Protein AF-A0A956AZB8-F1 (afdb_monomer_lite)

Radius of gyration: 18.65 Å; chains: 1; bounding box: 43×56×62 Å

Foldseek 3Di:
DDDDDDDPDDPPPPDPDPPPDDDPPDDDDDDDDDDQWAQEPPPGIDGLLPAQLLQQLCVAPVPDDLVVLLVSSQLLSLLRVVCCVPPVHAYADPVGTHNDDPGDGDPSNSVSSVVQPPHYDAFPNHRANAAADAAFCAVVRDPQHDPPGHDPPPCNQQAFDQVPHDDQRGQERPVADNPDRHGRGYHHD

Sequence (189 aa):
MRRLTLMFALAALAGCADENWDPPVYRHTQGLAARCTATVRDVGEVDVEGRYLPSVIACENGAAADEALKAQAVAARTYLYFKLETSGSIADGTSDQVYTCNRPPQARHFAAVQATEGEVLMHDNVVLAAFYVAGAVPNPPECVAQAGDRDPTSTERWVTYNEGRRGGDVQPSPLGHPANPRNRGCKSQ

Secondary structure (DSSP, 8-state):
------------------TT----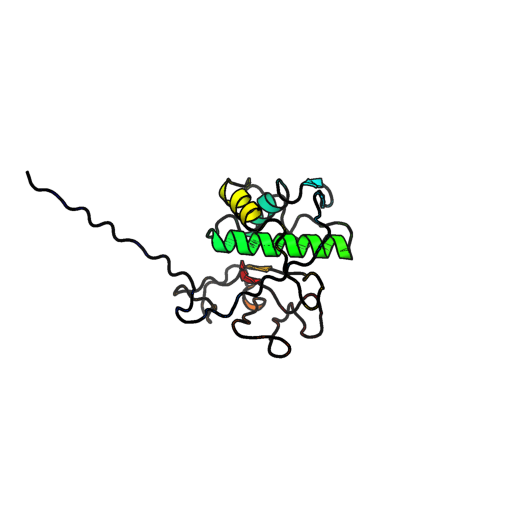-----------SEEEETTTEEEEIIIIIHHHHHHHHHTTS-HHHHHHHHHHHHHHHHHHHHHHSSB-BSTTSB----SS---HHHHHHHHHTTT---EETTEE----EEPPPB-SS--SS--TT-B-SSS-GGG----TT--GGGPPPPTT--TT-SS-S--EE-

Structure (mmCIF, N/CA/C/O backbone):
data_AF-A0A956AZB8-F1
#
_entry.id   AF-A0A956AZB8-F1
#
loop_
_atom_site.group_PDB
_atom_site.id
_atom_site.type_symbol
_atom_site.label_atom_id
_atom_site.label_alt_id
_atom_site.label_comp_id
_atom_site.label_asym_id
_atom_site.label_entity_id
_atom_site.label_seq_id
_atom_site.pdbx_PDB_ins_code
_atom_site.Cartn_x
_atom_site.Cartn_y
_atom_site.Cartn_z
_atom_site.occupancy
_atom_site.B_iso_or_equiv
_atom_site.auth_seq_id
_atom_site.auth_comp_id
_atom_site.auth_asym_id
_atom_site.auth_atom_id
_atom_site.pdbx_PDB_model_num
ATOM 1 N N . MET A 1 1 ? 13.594 33.130 -44.379 1.00 41.47 1 MET A N 1
ATOM 2 C CA . MET A 1 1 ? 12.849 32.592 -43.218 1.00 41.47 1 MET A CA 1
ATOM 3 C C . MET A 1 1 ? 12.876 31.067 -43.292 1.00 41.47 1 MET A C 1
ATOM 5 O O . MET A 1 1 ? 12.164 30.501 -44.108 1.00 41.47 1 MET A O 1
ATOM 9 N N . ARG A 1 2 ? 13.765 30.398 -42.541 1.00 37.72 2 ARG A N 1
ATOM 10 C CA . ARG A 1 2 ? 13.831 28.925 -42.468 1.00 37.72 2 ARG A CA 1
ATOM 11 C C . ARG A 1 2 ? 12.940 28.466 -41.314 1.00 37.72 2 ARG A C 1
ATOM 13 O O . ARG A 1 2 ? 13.189 28.850 -40.177 1.00 37.72 2 ARG A O 1
ATOM 20 N N . ARG A 1 3 ? 11.890 27.698 -41.614 1.00 41.47 3 ARG A N 1
ATOM 21 C CA . ARG A 1 3 ? 11.045 27.050 -40.603 1.00 41.47 3 ARG A CA 1
ATOM 22 C C . ARG A 1 3 ? 11.812 25.854 -40.041 1.00 41.47 3 ARG A C 1
ATOM 24 O O . ARG A 1 3 ? 12.126 24.929 -40.783 1.00 41.47 3 ARG A O 1
ATOM 31 N N . LEU A 1 4 ? 12.157 25.927 -38.760 1.00 35.75 4 LEU A N 1
ATOM 32 C CA . LEU A 1 4 ? 12.755 24.837 -38.002 1.00 35.75 4 LEU A CA 1
ATOM 33 C C . LEU A 1 4 ? 11.606 23.972 -37.469 1.00 35.75 4 LEU A C 1
ATOM 35 O O . LEU A 1 4 ? 10.873 24.398 -36.579 1.00 35.75 4 LEU A O 1
ATOM 39 N N . THR A 1 5 ? 11.402 22.798 -38.060 1.00 45.09 5 THR A N 1
ATOM 40 C CA . THR A 1 5 ? 10.433 21.817 -37.562 1.00 45.09 5 THR A CA 1
ATOM 41 C C . THR A 1 5 ? 11.051 21.126 -36.352 1.00 45.09 5 THR A C 1
ATOM 43 O O . THR A 1 5 ? 11.982 20.336 -36.495 1.00 45.09 5 THR A O 1
ATOM 46 N N . LEU A 1 6 ? 10.573 21.470 -35.156 1.00 37.94 6 LEU A N 1
ATOM 47 C CA . LEU A 1 6 ? 10.960 20.811 -33.913 1.00 37.94 6 LEU A CA 1
ATOM 48 C C . LEU A 1 6 ? 10.240 19.456 -33.855 1.00 37.94 6 LEU A C 1
ATOM 50 O O . LEU A 1 6 ? 9.022 19.396 -33.700 1.00 37.94 6 LEU A O 1
ATOM 54 N N . MET A 1 7 ? 10.989 18.375 -34.042 1.00 38.06 7 MET A N 1
ATOM 55 C CA . MET A 1 7 ? 10.485 17.013 -33.902 1.00 38.06 7 MET A CA 1
ATOM 56 C C . MET A 1 7 ? 10.497 16.680 -32.405 1.00 38.06 7 MET A C 1
ATOM 58 O O . MET A 1 7 ? 11.559 16.482 -31.819 1.00 38.06 7 MET A O 1
ATOM 62 N N . PHE A 1 8 ? 9.328 16.698 -31.764 1.00 40.88 8 PHE A N 1
ATOM 63 C CA . PHE A 1 8 ? 9.178 16.189 -30.402 1.00 40.88 8 PHE A CA 1
ATOM 64 C C . PHE A 1 8 ? 9.324 14.666 -30.454 1.00 40.88 8 PHE A C 1
ATOM 66 O O . PHE A 1 8 ? 8.439 13.967 -30.944 1.00 40.88 8 PHE A O 1
ATOM 73 N N . ALA A 1 9 ? 10.462 14.160 -29.984 1.00 38.25 9 ALA A N 1
ATOM 74 C CA . ALA A 1 9 ? 10.619 12.746 -29.694 1.00 38.25 9 ALA A CA 1
ATOM 75 C C . ALA A 1 9 ? 9.735 12.419 -28.484 1.00 38.25 9 ALA A C 1
ATOM 77 O O . ALA A 1 9 ? 10.006 12.854 -27.364 1.00 38.25 9 ALA A O 1
ATOM 78 N N . LEU A 1 10 ? 8.642 11.700 -28.732 1.00 41.81 10 LEU A N 1
ATOM 79 C CA . LEU A 1 10 ? 7.805 11.123 -27.692 1.00 41.81 10 LEU A CA 1
ATOM 80 C C . LEU A 1 10 ? 8.633 10.015 -27.024 1.00 41.81 10 LEU A C 1
ATOM 82 O O . LEU A 1 10 ? 8.852 8.960 -27.615 1.00 41.81 10 LEU A O 1
ATOM 86 N N . ALA A 1 11 ? 9.159 10.275 -25.829 1.00 41.25 11 ALA A N 1
ATOM 87 C CA . ALA A 1 11 ? 9.754 9.229 -25.011 1.00 41.25 11 ALA A CA 1
ATOM 88 C C . ALA A 1 11 ? 8.611 8.335 -24.511 1.00 41.25 11 ALA A C 1
ATOM 90 O O . ALA A 1 11 ? 7.873 8.715 -23.603 1.00 41.25 11 ALA A O 1
ATOM 91 N N . ALA A 1 12 ? 8.426 7.180 -25.150 1.00 42.38 12 ALA A N 1
ATOM 92 C CA . ALA A 1 12 ? 7.562 6.136 -24.628 1.00 42.38 12 ALA A CA 1
ATOM 93 C C . ALA A 1 12 ? 8.167 5.656 -23.303 1.00 42.38 12 ALA A C 1
ATOM 95 O O . ALA A 1 12 ? 9.253 5.078 -23.275 1.00 42.38 12 ALA A O 1
ATOM 96 N N . LEU A 1 13 ? 7.487 5.949 -22.196 1.00 44.41 13 LEU A N 1
ATOM 97 C CA . LEU A 1 13 ? 7.720 5.239 -20.948 1.00 44.41 13 LEU A CA 1
ATOM 98 C C . LEU A 1 13 ? 7.324 3.788 -21.221 1.00 44.41 13 LEU A C 1
ATOM 100 O O . LEU A 1 13 ? 6.160 3.523 -21.517 1.00 44.41 13 LEU A O 1
ATOM 104 N N . ALA A 1 14 ? 8.298 2.880 -21.193 1.00 48.53 14 ALA A N 1
ATOM 105 C CA . ALA A 1 14 ? 8.051 1.448 -21.256 1.00 48.53 14 ALA A CA 1
ATOM 106 C C . ALA A 1 14 ? 7.245 1.057 -20.010 1.00 48.53 14 ALA A C 1
ATOM 108 O O . ALA A 1 14 ? 7.792 0.850 -18.929 1.00 48.53 14 ALA A O 1
ATOM 109 N N . GLY A 1 15 ? 5.921 1.063 -20.141 1.00 49.69 15 GLY A N 1
ATOM 110 C CA . GLY A 1 15 ? 5.056 0.346 -19.226 1.00 49.69 15 GLY A CA 1
ATOM 111 C C . GLY A 1 15 ? 5.260 -1.141 -19.471 1.00 49.69 15 GLY A C 1
ATOM 112 O O . GLY A 1 15 ? 5.264 -1.578 -20.619 1.00 49.69 15 GLY A O 1
ATOM 113 N N . CYS A 1 16 ? 5.434 -1.898 -18.394 1.00 61.34 16 CYS A N 1
ATOM 114 C CA . CYS A 1 16 ? 5.309 -3.350 -18.372 1.00 61.34 16 CYS A CA 1
ATOM 115 C C . CYS A 1 16 ? 3.868 -3.747 -18.726 1.00 61.34 16 CYS A C 1
ATOM 117 O O . CYS A 1 16 ? 3.067 -4.066 -17.853 1.00 61.34 16 CYS A O 1
ATOM 119 N N . ALA A 1 17 ? 3.503 -3.632 -19.995 1.00 51.06 17 ALA A N 1
ATOM 120 C CA . ALA A 1 17 ? 2.297 -4.220 -20.540 1.00 51.06 17 ALA A CA 1
ATOM 121 C C . ALA A 1 17 ? 2.764 -5.195 -21.614 1.00 51.06 17 ALA A C 1
ATOM 123 O O . ALA A 1 17 ? 3.288 -4.784 -22.647 1.00 51.06 17 ALA A O 1
ATOM 124 N N . ASP A 1 18 ? 2.628 -6.486 -21.333 1.00 50.75 18 ASP A N 1
ATOM 125 C CA . ASP A 1 18 ? 2.819 -7.517 -22.340 1.00 50.75 18 ASP A CA 1
ATOM 126 C C . ASP A 1 18 ? 1.730 -7.301 -23.406 1.00 50.75 18 ASP A C 1
ATOM 128 O O . ASP A 1 18 ? 0.538 -7.383 -23.098 1.00 50.75 18 ASP A O 1
ATOM 132 N N . GLU A 1 19 ? 2.104 -6.968 -24.648 1.00 51.56 19 GLU A N 1
ATOM 133 C CA . GLU A 1 19 ? 1.167 -6.559 -25.718 1.00 51.56 19 GLU A CA 1
ATOM 134 C C . GLU A 1 19 ? 0.151 -7.659 -26.111 1.00 51.56 19 GLU A C 1
ATOM 136 O O . GLU A 1 19 ? -0.704 -7.442 -26.966 1.00 51.56 19 GLU A O 1
ATOM 141 N N . ASN A 1 20 ? 0.212 -8.837 -25.477 1.00 50.22 20 ASN A N 1
ATOM 142 C CA . ASN A 1 20 ? -0.645 -9.993 -25.737 1.00 50.22 20 ASN A CA 1
ATOM 143 C C . ASN A 1 20 ? -1.372 -10.556 -24.498 1.00 50.22 20 ASN A C 1
ATOM 145 O O . ASN A 1 20 ? -1.999 -11.614 -24.600 1.00 50.22 20 ASN A O 1
ATOM 149 N N . TRP A 1 21 ? -1.320 -9.891 -23.337 1.00 49.50 21 TRP A N 1
ATOM 150 C CA . TRP A 1 21 ? -2.007 -10.346 -22.121 1.00 49.50 21 TRP A CA 1
ATOM 151 C C . TRP A 1 21 ? -3.211 -9.455 -21.792 1.00 49.50 21 TRP A C 1
ATOM 153 O O . TRP A 1 21 ? -3.116 -8.519 -21.005 1.00 49.50 21 TRP A O 1
ATOM 163 N N . ASP A 1 22 ? -4.367 -9.776 -22.375 1.00 47.94 22 ASP A N 1
ATOM 164 C CA . ASP A 1 22 ? -5.659 -9.195 -21.983 1.00 47.94 22 ASP A CA 1
ATOM 165 C C . ASP A 1 22 ? -6.580 -10.308 -21.448 1.00 47.94 22 ASP A C 1
ATOM 167 O O . ASP A 1 22 ? -7.541 -10.716 -22.113 1.00 47.94 22 ASP A O 1
ATOM 171 N N . PRO A 1 23 ? -6.272 -10.928 -20.285 1.00 52.34 23 PRO A N 1
ATOM 172 C CA . PRO A 1 23 ? -7.262 -11.769 -19.645 1.00 52.34 23 PRO A CA 1
ATOM 173 C C . PRO A 1 23 ? -8.433 -10.872 -19.229 1.00 52.34 23 PRO A C 1
ATOM 175 O O . PRO A 1 23 ? -8.220 -9.738 -18.799 1.00 52.34 23 PRO A O 1
ATOM 178 N N . PRO A 1 24 ? -9.677 -11.366 -19.278 1.00 49.22 24 PRO A N 1
ATOM 179 C CA . PRO A 1 24 ? -10.798 -10.618 -18.734 1.00 49.22 24 PRO A CA 1
ATOM 180 C C . PRO A 1 24 ? -10.509 -10.245 -17.273 1.00 49.22 24 PRO A C 1
ATOM 182 O O . PRO A 1 24 ? -10.404 -11.113 -16.403 1.00 49.22 24 PRO A O 1
ATOM 185 N N . VAL A 1 25 ? -10.367 -8.945 -17.001 1.00 55.25 25 VAL A N 1
ATOM 186 C CA . VAL A 1 25 ? -10.308 -8.417 -15.638 1.00 55.25 25 VAL A CA 1
ATOM 187 C C . VAL A 1 25 ? -11.701 -8.576 -15.044 1.00 55.25 25 VAL A C 1
ATOM 189 O O . VAL A 1 25 ? -12.620 -7.803 -15.321 1.00 55.25 25 VAL A O 1
ATOM 192 N N . TYR A 1 26 ? -11.885 -9.618 -14.240 1.00 50.03 26 TYR A N 1
ATOM 193 C CA . TYR A 1 26 ? -13.138 -9.832 -13.530 1.00 50.03 26 TYR A CA 1
ATOM 194 C C . TYR A 1 26 ? -13.215 -8.874 -12.342 1.00 50.03 26 TYR A C 1
ATOM 196 O O . TYR A 1 26 ? -12.639 -9.116 -11.282 1.00 50.03 26 TYR A O 1
ATOM 204 N N . ARG A 1 27 ? -13.951 -7.771 -12.507 1.00 58.06 27 ARG A N 1
ATOM 205 C CA . ARG A 1 27 ? -14.347 -6.920 -11.382 1.00 58.06 27 ARG A CA 1
ATOM 206 C C . ARG A 1 27 ? -15.520 -7.583 -10.665 1.00 58.06 27 ARG A C 1
ATOM 208 O O . ARG A 1 27 ? -16.659 -7.518 -11.121 1.00 58.06 27 ARG A O 1
ATOM 215 N N . HIS A 1 28 ? -15.238 -8.208 -9.530 1.00 54.88 28 HIS A N 1
ATOM 216 C CA . HIS A 1 28 ? -16.270 -8.630 -8.593 1.00 54.88 28 HIS A CA 1
ATOM 217 C C . HIS A 1 28 ? -16.578 -7.474 -7.641 1.00 54.88 28 HIS A C 1
ATOM 219 O O . HIS A 1 28 ? -15.722 -7.052 -6.870 1.00 54.88 28 HIS A O 1
ATOM 225 N N . THR A 1 29 ? -17.799 -6.948 -7.696 1.00 57.75 29 THR A N 1
ATOM 226 C CA . THR A 1 29 ? -18.291 -5.994 -6.700 1.00 57.75 29 THR A CA 1
ATOM 227 C C . THR A 1 29 ? -18.936 -6.771 -5.560 1.00 57.75 29 THR A C 1
ATOM 229 O O . THR A 1 29 ? -20.050 -7.278 -5.673 1.00 57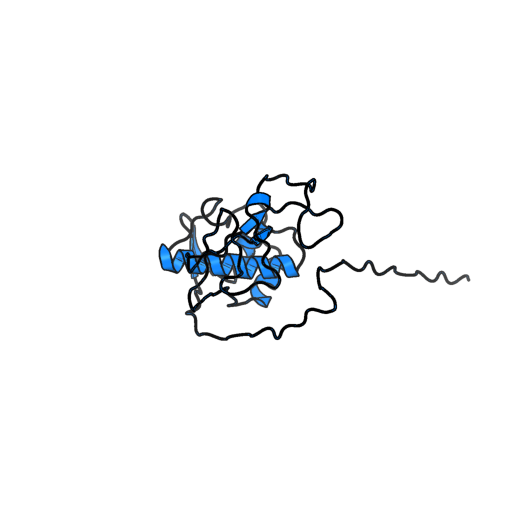.75 29 THR A O 1
ATOM 232 N N . GLN A 1 30 ? -18.219 -6.895 -4.446 1.00 58.41 30 GLN A N 1
ATOM 233 C CA . GLN A 1 30 ? -18.768 -7.424 -3.203 1.00 58.41 30 GLN A CA 1
ATOM 234 C C . GLN A 1 30 ? -18.982 -6.270 -2.223 1.00 58.41 30 GLN A C 1
ATOM 236 O O . GLN A 1 30 ? -18.159 -5.363 -2.130 1.00 58.41 30 GLN A O 1
ATOM 241 N N . GLY A 1 31 ? -20.098 -6.293 -1.491 1.00 56.69 31 GLY A N 1
ATOM 242 C CA . GLY A 1 31 ? -20.346 -5.322 -0.433 1.00 56.69 31 GLY A CA 1
ATOM 243 C C . GLY A 1 31 ? -19.376 -5.539 0.725 1.00 56.69 31 GLY A C 1
ATOM 244 O O . GLY A 1 31 ? -19.572 -6.451 1.525 1.00 56.69 31 GLY A O 1
ATOM 245 N N . LEU A 1 32 ? -18.349 -4.700 0.816 1.00 67.19 32 LEU A N 1
ATOM 246 C CA . LEU A 1 32 ? -17.533 -4.536 2.013 1.00 67.19 32 LEU A CA 1
ATOM 247 C C . LEU A 1 32 ? -18.000 -3.272 2.730 1.00 67.19 32 LEU A C 1
ATOM 249 O O . LEU A 1 32 ? -18.268 -2.255 2.090 1.00 67.19 32 LEU A O 1
ATOM 253 N N . ALA A 1 33 ? -18.121 -3.324 4.056 1.00 74.00 33 ALA A N 1
ATOM 254 C CA . ALA A 1 33 ? -18.433 -2.128 4.824 1.00 74.00 33 ALA A CA 1
ATOM 255 C C . ALA A 1 33 ? -17.277 -1.129 4.676 1.00 74.00 33 ALA A C 1
ATOM 257 O O . ALA A 1 33 ? -16.192 -1.346 5.222 1.00 74.00 33 ALA A O 1
ATOM 258 N N . ALA A 1 34 ? -17.512 -0.056 3.919 1.00 80.94 34 ALA A N 1
ATOM 259 C CA . ALA A 1 34 ? -16.541 1.009 3.742 1.00 80.94 34 ALA A CA 1
ATOM 260 C C . ALA A 1 34 ? -16.179 1.613 5.105 1.00 80.94 34 ALA A C 1
ATOM 262 O O . ALA A 1 34 ? -17.044 1.915 5.932 1.00 80.94 34 ALA A O 1
ATOM 263 N N . ARG A 1 35 ? -14.881 1.777 5.346 1.00 88.25 35 ARG A N 1
ATOM 264 C CA . ARG A 1 35 ? -14.347 2.439 6.534 1.00 88.25 35 ARG A CA 1
ATOM 265 C C . ARG A 1 35 ? -14.123 3.905 6.198 1.00 88.25 35 ARG A C 1
ATOM 267 O O . ARG A 1 35 ? -13.117 4.237 5.587 1.00 88.25 35 ARG A O 1
ATOM 274 N N . CYS A 1 36 ? -15.056 4.770 6.592 1.00 93.00 36 CYS A N 1
ATOM 275 C CA . CYS A 1 36 ? -14.878 6.218 6.439 1.00 93.00 36 CYS A CA 1
ATOM 276 C C . CYS A 1 36 ? -13.738 6.732 7.330 1.00 93.00 36 CYS A C 1
ATOM 278 O O . CYS A 1 36 ? -12.978 7.606 6.929 1.00 93.00 36 CYS A O 1
ATOM 280 N N . THR A 1 37 ? -13.595 6.157 8.529 1.00 96.50 37 THR A N 1
ATOM 281 C CA . THR A 1 37 ? -12.532 6.487 9.482 1.00 96.50 37 THR A CA 1
ATOM 282 C C . THR A 1 37 ? -11.729 5.253 9.884 1.00 96.50 37 THR A C 1
ATOM 284 O O . THR A 1 37 ? -12.194 4.111 9.795 1.00 96.50 37 THR A O 1
ATOM 287 N N . ALA A 1 38 ? -10.503 5.495 10.340 1.00 96.88 38 ALA A N 1
ATOM 288 C CA . ALA A 1 38 ? -9.637 4.498 10.945 1.00 96.88 38 ALA A CA 1
ATOM 289 C C . ALA A 1 38 ? -8.983 5.031 12.219 1.00 96.88 38 ALA A C 1
ATOM 291 O O . ALA A 1 38 ? -8.566 6.187 12.278 1.00 96.88 38 ALA A O 1
ATOM 292 N N . THR A 1 39 ? -8.835 4.164 13.221 1.00 98.19 39 THR A N 1
ATOM 293 C CA . THR A 1 39 ? -8.048 4.462 14.420 1.00 98.19 39 THR A CA 1
ATOM 294 C C . THR A 1 39 ? -6.566 4.222 14.142 1.00 98.19 39 THR A C 1
ATOM 296 O O . THR A 1 39 ? -6.112 3.076 14.070 1.00 98.19 39 THR A O 1
ATOM 299 N N . VAL A 1 40 ? -5.808 5.310 14.021 1.00 98.25 40 VAL A N 1
ATOM 300 C CA . VAL A 1 40 ? -4.345 5.298 13.932 1.00 98.25 40 VAL A CA 1
ATOM 301 C C . VAL A 1 40 ? -3.790 5.491 15.341 1.00 98.25 40 VAL A C 1
ATOM 303 O O . VAL A 1 40 ? -4.124 6.466 16.020 1.00 98.25 40 VAL A O 1
ATOM 306 N N . ARG A 1 41 ? -2.983 4.541 15.818 1.00 97.75 41 ARG A N 1
ATOM 307 C CA . ARG A 1 41 ? -2.423 4.581 17.177 1.00 97.75 41 ARG A CA 1
ATOM 308 C C . ARG A 1 41 ? -1.609 5.855 17.369 1.00 97.75 41 ARG A C 1
ATOM 310 O O . ARG A 1 41 ? -0.944 6.307 16.445 1.00 97.75 41 ARG A O 1
ATOM 317 N N . ASP A 1 42 ? -1.733 6.441 18.555 1.00 96.56 42 ASP A N 1
ATOM 318 C CA . ASP A 1 42 ? -1.066 7.686 18.957 1.00 96.56 42 ASP A CA 1
ATOM 319 C C . ASP A 1 42 ? -1.429 8.937 18.122 1.00 96.56 42 ASP A C 1
ATOM 321 O O . ASP A 1 42 ? -0.926 10.026 18.389 1.00 96.56 42 ASP A O 1
ATOM 325 N N . VAL A 1 43 ? -2.362 8.814 17.168 1.00 96.81 43 VAL A N 1
ATOM 326 C CA . VAL A 1 43 ? -2.889 9.916 16.343 1.00 96.81 43 VAL A CA 1
ATOM 327 C C . VAL A 1 43 ? -4.386 10.136 16.595 1.00 96.81 43 VAL A C 1
ATOM 329 O O . VAL A 1 43 ? -4.822 11.278 16.725 1.00 96.81 43 VAL A O 1
ATOM 332 N N . GLY A 1 44 ? -5.176 9.061 16.680 1.00 97.06 44 GLY A N 1
ATOM 333 C CA . GLY A 1 44 ? -6.633 9.101 16.850 1.00 97.06 44 GLY A CA 1
ATOM 334 C C . GLY A 1 44 ? -7.402 8.635 15.610 1.00 97.06 44 GLY A C 1
ATOM 335 O O . GLY A 1 44 ? -6.872 7.909 14.768 1.00 97.06 44 GLY A O 1
ATOM 336 N N . GLU A 1 45 ? -8.676 9.018 15.510 1.00 98.06 45 GLU A N 1
ATOM 337 C CA . GLU A 1 45 ? -9.488 8.739 14.320 1.00 98.06 45 GLU A CA 1
ATOM 338 C C . GLU A 1 45 ? -9.108 9.655 13.152 1.00 98.06 45 GLU A C 1
ATOM 340 O O . GLU A 1 45 ? -9.008 10.876 13.293 1.00 98.06 45 GLU A O 1
ATOM 345 N N . VAL A 1 46 ? -8.912 9.052 11.982 1.00 98.06 46 VAL A N 1
ATOM 346 C CA . VAL A 1 46 ? -8.488 9.729 10.754 1.00 98.06 46 VAL A CA 1
ATOM 347 C C . VAL A 1 46 ? -9.407 9.320 9.608 1.00 98.06 46 VAL A C 1
ATOM 349 O O . VAL A 1 46 ? -9.745 8.146 9.476 1.00 98.06 46 VAL A O 1
ATOM 352 N N . ASP A 1 47 ? -9.791 10.286 8.776 1.00 97.94 47 ASP A N 1
ATOM 353 C CA . ASP A 1 47 ? -10.509 10.048 7.522 1.00 97.94 47 ASP A CA 1
ATOM 354 C C . ASP A 1 47 ? -9.664 9.200 6.555 1.00 97.94 47 ASP A C 1
ATOM 356 O O . ASP A 1 47 ? -8.503 9.523 6.285 1.00 97.94 47 ASP A O 1
ATOM 360 N N . VAL A 1 48 ? -10.226 8.094 6.064 1.00 98.12 48 VAL A N 1
ATOM 361 C CA . VAL A 1 48 ? -9.457 7.077 5.331 1.00 98.12 48 VAL A CA 1
ATOM 362 C C . VAL A 1 48 ? -9.022 7.578 3.956 1.00 98.12 48 VAL A C 1
ATOM 364 O O . VAL A 1 48 ? -7.830 7.551 3.644 1.00 98.12 48 VAL A O 1
ATOM 367 N N . GLU A 1 49 ? -9.962 8.059 3.145 1.00 97.81 49 GLU A N 1
ATOM 368 C CA . GLU A 1 49 ? -9.720 8.392 1.734 1.00 97.81 49 GLU A CA 1
ATOM 369 C C . GLU A 1 49 ? -9.120 9.797 1.553 1.00 97.81 49 GLU A C 1
ATOM 371 O O . GLU A 1 49 ? -8.226 10.005 0.737 1.00 97.81 49 GLU A O 1
ATOM 376 N N . GLY A 1 50 ? -9.562 10.780 2.335 1.00 97.56 50 GLY A N 1
ATOM 377 C CA . GLY A 1 50 ? -9.145 12.177 2.216 1.00 97.56 50 GLY A CA 1
ATOM 378 C C . GLY A 1 50 ? -7.962 12.571 3.098 1.00 97.56 50 GLY A C 1
ATOM 379 O O . GLY A 1 50 ? -7.441 13.675 2.938 1.00 97.56 50 GLY A O 1
ATOM 380 N N . ARG A 1 51 ? -7.493 11.710 4.013 1.00 97.94 51 ARG A N 1
ATOM 381 C CA . ARG A 1 51 ? -6.326 12.027 4.857 1.00 97.94 51 ARG A CA 1
ATOM 382 C C . ARG A 1 51 ? -5.339 10.883 5.020 1.00 97.94 51 ARG A C 1
ATOM 384 O O . ARG A 1 51 ? -4.146 11.086 4.786 1.00 97.94 51 ARG A O 1
ATOM 391 N N . TYR A 1 52 ? -5.806 9.708 5.426 1.00 98.56 52 TYR A N 1
ATOM 392 C CA . TYR A 1 52 ? -4.931 8.596 5.773 1.00 98.56 52 TYR A CA 1
ATOM 393 C C . TYR A 1 52 ? -4.173 8.053 4.559 1.00 98.56 52 TYR A C 1
ATOM 395 O O . TYR A 1 52 ? -2.945 8.129 4.517 1.00 98.56 52 TYR A O 1
ATOM 403 N N . LEU A 1 53 ? -4.897 7.570 3.546 1.00 98.62 53 LEU A N 1
ATOM 404 C CA . LEU A 1 53 ? -4.297 6.924 2.379 1.00 98.62 53 LEU A CA 1
ATOM 405 C C . LEU A 1 53 ? -3.392 7.861 1.564 1.00 98.62 53 LEU A C 1
ATOM 407 O O . LEU A 1 53 ? -2.278 7.435 1.252 1.00 98.62 53 LEU A O 1
ATOM 411 N N . PRO A 1 54 ? -3.761 9.131 1.274 1.00 98.62 54 PRO A N 1
ATOM 412 C CA . PRO A 1 54 ? -2.864 10.051 0.577 1.00 98.62 54 PRO A CA 1
ATOM 413 C C . PRO A 1 54 ? -1.542 10.264 1.321 1.00 98.62 54 PRO A C 1
ATOM 415 O O . PRO A 1 54 ? -0.494 10.374 0.685 1.00 98.62 54 PRO A O 1
ATOM 418 N N . SER A 1 55 ? -1.579 10.300 2.658 1.00 98.56 55 SER A N 1
ATOM 419 C CA . SER A 1 55 ? -0.378 10.470 3.485 1.00 98.56 55 SER A CA 1
ATOM 420 C C . SER A 1 55 ? 0.485 9.208 3.478 1.00 98.56 55 SER A C 1
ATOM 422 O O . SER A 1 55 ? 1.687 9.307 3.241 1.00 98.56 55 SER A O 1
ATOM 424 N N . VAL A 1 56 ? -0.123 8.022 3.619 1.00 98.44 56 VAL A N 1
ATOM 425 C CA . VAL A 1 56 ? 0.604 6.743 3.553 1.00 98.44 56 VAL A CA 1
ATOM 426 C C . VAL A 1 56 ? 1.336 6.594 2.224 1.00 98.44 56 VAL A C 1
ATOM 428 O O . VAL A 1 56 ? 2.545 6.375 2.205 1.00 98.44 56 VAL A O 1
ATOM 431 N N . ILE A 1 57 ? 0.655 6.787 1.092 1.00 97.56 57 ILE A N 1
ATOM 432 C CA . ILE A 1 57 ? 1.319 6.624 -0.210 1.00 97.56 57 ILE A CA 1
ATOM 433 C C . ILE A 1 57 ? 2.406 7.681 -0.444 1.00 97.56 57 ILE A C 1
ATOM 435 O O . ILE A 1 57 ? 3.413 7.371 -1.075 1.00 97.56 57 ILE A O 1
ATOM 439 N N . ALA A 1 58 ? 2.255 8.897 0.098 1.00 97.94 58 ALA A N 1
ATOM 440 C CA . ALA A 1 58 ? 3.292 9.927 0.045 1.00 97.94 58 ALA A CA 1
ATOM 441 C C . ALA A 1 58 ? 4.550 9.519 0.832 1.00 97.94 58 ALA A C 1
ATOM 443 O O . ALA A 1 58 ? 5.677 9.785 0.397 1.00 97.94 58 ALA A O 1
ATOM 444 N N . CYS A 1 59 ? 4.361 8.872 1.980 1.00 96.94 59 CYS A N 1
ATOM 445 C CA . CYS A 1 59 ? 5.445 8.442 2.850 1.00 96.94 59 CYS A CA 1
ATOM 446 C C . CYS A 1 59 ? 6.140 7.168 2.360 1.00 96.94 59 CYS A C 1
ATOM 448 O O . CYS A 1 59 ? 7.372 7.113 2.384 1.00 96.94 59 CYS A O 1
ATOM 450 N N . GLU A 1 60 ? 5.383 6.196 1.861 1.00 95.31 60 GLU A N 1
ATOM 451 C CA . GLU A 1 60 ? 5.906 4.893 1.441 1.00 95.31 60 GLU A CA 1
ATOM 452 C C . GLU A 1 60 ? 6.517 4.944 0.040 1.00 95.31 60 GLU A C 1
ATOM 454 O O . GLU A 1 60 ? 7.674 4.578 -0.154 1.00 95.31 60 GLU A O 1
ATOM 459 N N . ASN A 1 61 ? 5.766 5.469 -0.935 1.00 93.50 61 ASN A N 1
ATOM 460 C CA . ASN A 1 61 ? 6.148 5.423 -2.346 1.00 93.50 61 ASN A CA 1
ATOM 461 C C . ASN A 1 61 ? 5.871 6.735 -3.096 1.00 93.50 61 ASN A C 1
ATOM 463 O O . ASN A 1 61 ? 5.555 6.759 -4.285 1.00 93.50 61 ASN A O 1
ATOM 467 N N . GLY A 1 62 ? 5.995 7.864 -2.396 1.00 92.06 62 GLY A N 1
ATOM 468 C CA . GLY A 1 62 ? 5.542 9.166 -2.886 1.00 92.06 62 GLY A CA 1
ATOM 469 C C . GLY A 1 62 ? 6.319 9.742 -4.068 1.00 92.06 62 GLY A C 1
ATOM 470 O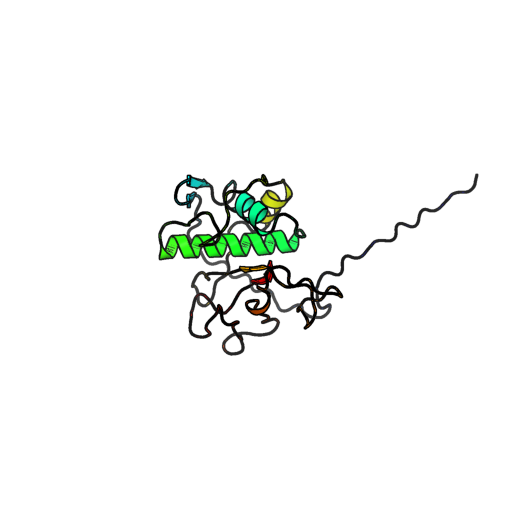 O . GLY A 1 62 ? 6.060 10.884 -4.430 1.00 92.06 62 GLY A O 1
ATOM 471 N N . ALA A 1 63 ? 7.282 9.013 -4.642 1.00 92.31 63 ALA A N 1
ATOM 472 C CA . ALA A 1 63 ? 8.026 9.377 -5.850 1.00 92.31 63 ALA A CA 1
ATOM 473 C C . ALA A 1 63 ? 7.593 8.576 -7.096 1.00 92.31 63 ALA A C 1
ATOM 475 O O . ALA A 1 63 ? 7.975 8.960 -8.198 1.00 92.31 63 ALA A O 1
ATOM 476 N N . ALA A 1 64 ? 6.777 7.529 -6.941 1.00 92.69 64 ALA A N 1
ATOM 477 C CA . ALA A 1 64 ? 6.434 6.601 -8.014 1.00 92.69 64 ALA A CA 1
ATOM 478 C C . ALA A 1 64 ? 5.615 7.217 -9.163 1.00 92.69 64 ALA A C 1
ATOM 480 O O . ALA A 1 64 ? 5.102 8.340 -9.074 1.00 92.69 64 ALA A O 1
ATOM 481 N N . ALA A 1 65 ? 5.514 6.454 -10.254 1.00 93.81 65 ALA A N 1
ATOM 482 C CA . ALA A 1 65 ? 4.633 6.738 -11.382 1.00 93.81 65 ALA A CA 1
ATOM 483 C C . ALA A 1 65 ? 3.153 6.551 -11.002 1.00 93.81 65 ALA A C 1
ATOM 485 O O . ALA A 1 65 ? 2.833 5.841 -10.049 1.00 93.81 65 ALA A O 1
ATOM 486 N N . ASP A 1 66 ? 2.244 7.155 -11.766 1.00 95.62 66 ASP A N 1
ATOM 487 C CA . ASP A 1 66 ? 0.826 7.252 -11.396 1.00 95.62 66 ASP A CA 1
ATOM 488 C C . ASP A 1 66 ? 0.144 5.888 -11.198 1.00 95.62 66 ASP A C 1
ATOM 490 O O . ASP A 1 66 ? -0.563 5.693 -10.209 1.00 95.62 66 ASP A O 1
ATOM 494 N N . GLU A 1 67 ? 0.398 4.908 -12.068 1.00 95.00 67 GLU A N 1
ATOM 495 C CA . GLU A 1 67 ? -0.164 3.556 -11.908 1.00 95.00 67 GLU A CA 1
ATOM 496 C C . GLU A 1 67 ? 0.419 2.820 -10.691 1.00 95.00 67 GLU A C 1
ATOM 498 O O . GLU A 1 67 ? -0.294 2.107 -9.986 1.00 95.00 67 GLU A O 1
ATOM 503 N N . ALA A 1 68 ? 1.692 3.060 -10.366 1.00 94.44 68 ALA A N 1
ATOM 504 C CA . ALA A 1 68 ? 2.305 2.518 -9.156 1.00 94.44 68 ALA A CA 1
ATOM 505 C C . ALA A 1 68 ? 1.732 3.171 -7.885 1.00 94.44 68 ALA A C 1
ATOM 507 O O . ALA A 1 68 ? 1.541 2.483 -6.882 1.00 94.44 68 ALA A O 1
ATOM 508 N N . LEU A 1 69 ? 1.378 4.462 -7.932 1.00 97.94 69 LEU A N 1
ATOM 509 C CA . LEU A 1 69 ? 0.666 5.140 -6.844 1.00 97.94 69 LEU A CA 1
ATOM 510 C C . LEU A 1 69 ? -0.748 4.575 -6.647 1.00 97.94 69 LEU A C 1
ATOM 512 O O . LEU A 1 69 ? -1.152 4.363 -5.505 1.00 97.94 69 LEU A O 1
ATOM 516 N N . LYS A 1 70 ? -1.484 4.278 -7.727 1.00 98.44 70 LYS A N 1
ATOM 517 C CA . LYS A 1 70 ? -2.800 3.615 -7.648 1.00 98.44 70 LYS A CA 1
ATOM 518 C C . LYS A 1 70 ? -2.683 2.213 -7.050 1.00 98.44 70 LYS A C 1
ATOM 520 O O . LYS A 1 70 ? -3.393 1.888 -6.102 1.00 98.44 70 LYS A O 1
ATOM 525 N N . ALA A 1 71 ? -1.730 1.411 -7.530 1.00 96.94 71 ALA A N 1
ATOM 526 C CA . ALA A 1 71 ? -1.461 0.087 -6.971 1.00 96.94 71 ALA A CA 1
ATOM 527 C C . ALA A 1 71 ? -1.067 0.157 -5.483 1.00 96.94 71 ALA A C 1
ATOM 529 O O . ALA A 1 71 ? -1.478 -0.690 -4.689 1.00 96.94 71 ALA A O 1
ATOM 530 N N . GLN A 1 72 ? -0.296 1.176 -5.086 1.00 98.25 72 GLN A N 1
ATOM 531 C CA . GLN A 1 72 ? 0.048 1.416 -3.685 1.00 98.25 72 GLN A CA 1
ATOM 532 C C . GLN A 1 72 ? -1.178 1.816 -2.852 1.00 98.25 72 GLN A C 1
ATOM 534 O O . GLN A 1 72 ? -1.315 1.333 -1.733 1.00 98.25 72 GLN A O 1
ATOM 539 N N . ALA A 1 73 ? -2.082 2.645 -3.382 1.00 98.38 73 ALA A N 1
ATOM 540 C CA . ALA A 1 73 ? -3.310 3.039 -2.690 1.00 98.38 73 ALA A CA 1
ATOM 541 C C . ALA A 1 73 ? -4.210 1.828 -2.393 1.00 98.38 73 ALA A C 1
ATOM 543 O O . ALA A 1 73 ? -4.659 1.664 -1.258 1.00 98.38 73 ALA A O 1
ATOM 544 N N . VAL A 1 74 ? -4.393 0.929 -3.368 1.00 98.06 74 VAL A N 1
ATOM 545 C CA . VAL A 1 74 ? -5.146 -0.325 -3.183 1.00 98.06 74 VAL A CA 1
ATOM 546 C C . VAL A 1 74 ? -4.488 -1.220 -2.129 1.00 98.06 74 VAL A C 1
ATOM 548 O O . VAL A 1 74 ? -5.174 -1.738 -1.245 1.00 98.06 74 VAL A O 1
ATOM 551 N N . ALA A 1 75 ? -3.161 -1.381 -2.175 1.00 97.69 75 ALA A N 1
ATOM 552 C CA . ALA A 1 75 ? -2.431 -2.185 -1.194 1.00 97.69 75 ALA A CA 1
ATOM 553 C C . ALA A 1 75 ? -2.534 -1.598 0.228 1.00 97.69 75 ALA A C 1
ATOM 555 O O . ALA A 1 75 ? -2.895 -2.317 1.157 1.00 97.69 75 ALA A O 1
ATOM 556 N N . ALA A 1 76 ? -2.316 -0.288 0.389 1.00 98.31 76 ALA A N 1
ATOM 557 C CA . ALA A 1 76 ? -2.411 0.409 1.674 1.00 98.31 76 ALA A CA 1
ATOM 558 C C . ALA A 1 76 ? -3.832 0.372 2.265 1.00 98.31 76 ALA A C 1
ATOM 560 O O . ALA A 1 76 ? -4.005 0.171 3.471 1.00 98.31 76 ALA A O 1
ATOM 561 N N . ARG A 1 77 ? -4.868 0.508 1.422 1.00 98.31 77 ARG A N 1
ATOM 562 C CA . ARG A 1 77 ? -6.274 0.363 1.836 1.00 98.31 77 ARG A CA 1
ATOM 563 C C . ARG A 1 77 ? -6.578 -1.056 2.290 1.00 98.31 77 ARG A C 1
ATOM 565 O O . ARG A 1 77 ? -7.191 -1.253 3.337 1.00 98.31 77 ARG A O 1
ATOM 572 N N . THR A 1 78 ? -6.107 -2.040 1.534 1.00 97.44 78 THR A N 1
ATOM 573 C CA . THR A 1 78 ? -6.271 -3.456 1.867 1.00 97.44 78 THR A CA 1
ATOM 574 C C . THR A 1 78 ? -5.606 -3.787 3.206 1.00 97.44 78 THR A C 1
ATOM 576 O O . THR A 1 78 ? -6.257 -4.344 4.091 1.00 97.44 78 THR A O 1
ATOM 579 N N . TYR A 1 79 ? -4.355 -3.353 3.399 1.00 97.81 79 TYR A N 1
ATOM 580 C CA . TYR A 1 79 ? -3.624 -3.541 4.652 1.00 97.81 79 TYR A CA 1
ATOM 581 C C . TYR A 1 79 ? -4.330 -2.861 5.830 1.00 97.81 79 TYR A C 1
ATOM 583 O O . TYR A 1 79 ? -4.521 -3.476 6.882 1.00 97.81 79 TYR A O 1
ATOM 591 N N . LEU A 1 80 ? -4.807 -1.624 5.645 1.00 98.19 80 LEU A N 1
ATOM 592 C CA . LEU A 1 80 ? -5.599 -0.919 6.652 1.00 98.19 80 LEU A CA 1
ATOM 593 C C . LEU A 1 80 ? -6.824 -1.735 7.078 1.00 98.19 80 LEU A C 1
ATOM 595 O O . LEU A 1 80 ? -7.045 -1.934 8.272 1.00 98.19 80 LEU A O 1
ATOM 599 N N . TYR A 1 81 ? -7.611 -2.230 6.123 1.00 96.94 81 TYR A N 1
ATOM 600 C CA . TYR A 1 81 ? -8.829 -2.984 6.419 1.00 96.94 81 TYR A CA 1
ATOM 601 C C . TYR A 1 81 ? -8.504 -4.287 7.152 1.00 96.94 81 TYR A C 1
ATOM 603 O O . TYR A 1 81 ? -9.131 -4.580 8.170 1.00 96.94 81 TYR A O 1
ATOM 611 N N . PHE A 1 82 ? -7.457 -5.001 6.733 1.00 96.19 82 PHE A N 1
ATOM 612 C CA . PHE A 1 82 ? -6.939 -6.160 7.458 1.00 96.19 82 PHE A CA 1
ATOM 613 C C . PHE A 1 82 ? -6.588 -5.832 8.919 1.00 96.19 82 PHE A C 1
ATOM 615 O O . PHE A 1 82 ? -6.962 -6.576 9.833 1.00 96.19 82 PHE A O 1
ATOM 622 N N . LYS A 1 83 ? -5.907 -4.710 9.183 1.00 97.44 83 LYS A N 1
ATOM 623 C CA . LYS A 1 83 ? -5.564 -4.287 10.552 1.00 97.44 83 LYS A CA 1
ATOM 624 C C . LYS A 1 83 ? -6.787 -3.896 11.368 1.00 97.44 83 LYS A C 1
ATOM 626 O O . LYS A 1 83 ? -6.876 -4.266 12.537 1.00 97.44 83 LYS A O 1
ATOM 631 N N . LEU A 1 84 ? -7.754 -3.212 10.769 1.00 95.56 84 LEU A N 1
ATOM 632 C CA . LEU A 1 84 ? -8.999 -2.861 11.445 1.00 95.56 84 LEU A CA 1
ATOM 633 C C . LEU A 1 84 ? -9.861 -4.094 11.751 1.00 95.56 84 LEU A C 1
ATOM 635 O O . LEU A 1 84 ? -10.495 -4.136 12.801 1.00 95.56 84 LEU A O 1
ATOM 639 N N . GLU A 1 85 ? -9.871 -5.105 10.883 1.00 94.00 85 GLU A N 1
ATOM 640 C CA . GLU A 1 85 ? -10.555 -6.381 11.130 1.00 94.00 85 GLU A CA 1
ATOM 641 C C . GLU A 1 85 ? -9.888 -7.209 12.232 1.00 94.00 85 GLU A C 1
ATOM 643 O O . GLU A 1 85 ? -10.573 -7.850 13.023 1.00 94.00 85 GLU A O 1
ATOM 648 N N . THR A 1 86 ? -8.554 -7.227 12.279 1.00 94.62 86 THR A N 1
ATOM 649 C CA . THR A 1 86 ? -7.808 -8.131 13.172 1.00 94.62 86 THR A CA 1
ATOM 650 C C . THR A 1 86 ? -7.392 -7.504 14.494 1.00 94.62 86 THR A C 1
ATOM 652 O O . THR A 1 86 ? -7.215 -8.216 15.477 1.00 94.62 86 THR A O 1
ATOM 655 N N . SER A 1 87 ? -7.200 -6.187 14.521 1.00 96.31 87 SER A N 1
ATOM 656 C CA . SER A 1 87 ? -6.641 -5.448 15.660 1.00 96.31 87 SER A CA 1
ATOM 657 C C . SER A 1 87 ? -7.465 -4.215 16.052 1.00 96.31 87 SER A C 1
ATOM 659 O O . SER A 1 87 ? -7.147 -3.574 17.051 1.00 96.31 87 SER A O 1
ATOM 661 N N . GLY A 1 88 ? -8.467 -3.818 15.255 1.00 96.00 88 GLY A N 1
ATOM 662 C CA . GLY A 1 88 ? -9.278 -2.610 15.478 1.00 96.00 88 GLY A CA 1
ATOM 663 C C . GLY A 1 88 ? -8.541 -1.275 15.288 1.00 96.00 88 GLY A C 1
ATOM 664 O O . GLY A 1 88 ? -9.165 -0.223 15.332 1.00 96.00 88 GLY A O 1
ATOM 665 N N . SER A 1 89 ? -7.224 -1.301 15.071 1.00 97.31 89 SER A N 1
ATOM 666 C CA . SER A 1 89 ? -6.357 -0.127 14.936 1.00 97.31 89 SER A CA 1
ATOM 667 C C . SER A 1 89 ? -5.100 -0.461 14.136 1.00 97.31 89 SER A C 1
ATOM 669 O O . SER A 1 89 ? -4.718 -1.632 14.023 1.00 97.31 89 SER A O 1
ATOM 671 N N . ILE A 1 90 ? -4.426 0.577 13.645 1.00 98.31 90 ILE A N 1
ATOM 672 C CA . ILE A 1 90 ? -3.173 0.477 12.892 1.00 98.31 90 ILE A CA 1
ATOM 673 C C . ILE A 1 90 ? -2.088 1.362 13.513 1.00 98.31 90 ILE A C 1
ATOM 675 O O . ILE A 1 90 ? -2.391 2.447 14.008 1.00 98.31 90 ILE A O 1
ATOM 679 N N . ALA A 1 91 ? -0.841 0.896 13.538 1.00 98.19 91 ALA A N 1
ATOM 680 C CA . ALA A 1 91 ? 0.299 1.708 13.952 1.00 98.19 91 ALA A CA 1
ATOM 681 C C . ALA A 1 91 ? 0.804 2.600 12.810 1.00 98.19 91 ALA A C 1
ATOM 683 O O . ALA A 1 91 ? 0.673 2.261 11.636 1.00 98.19 91 ALA A O 1
ATOM 684 N N . ASP A 1 92 ? 1.409 3.725 13.180 1.00 97.12 92 ASP A N 1
ATOM 685 C CA . ASP A 1 92 ? 2.180 4.574 12.278 1.00 97.12 92 ASP A CA 1
ATOM 686 C C . ASP A 1 92 ? 3.662 4.186 12.363 1.00 97.12 92 ASP A C 1
ATOM 688 O O . ASP A 1 92 ? 4.293 4.331 13.412 1.00 97.12 92 ASP A O 1
ATOM 692 N N . GLY A 1 93 ? 4.206 3.643 11.274 1.00 94.94 93 GLY A N 1
ATOM 693 C CA . GLY A 1 93 ? 5.612 3.264 11.176 1.00 94.94 93 GLY A CA 1
ATOM 694 C C . GLY A 1 93 ? 5.837 1.889 10.556 1.00 94.94 93 GLY A C 1
ATOM 695 O O . GLY A 1 93 ? 4.918 1.230 10.080 1.00 94.94 93 GLY A O 1
ATOM 696 N N . THR A 1 94 ? 7.088 1.433 10.600 1.00 90.38 94 THR A N 1
ATOM 697 C CA . THR A 1 94 ? 7.554 0.216 9.908 1.00 90.38 94 THR A CA 1
ATOM 698 C C . THR A 1 94 ? 6.953 -1.093 10.427 1.00 90.38 94 THR A C 1
ATOM 700 O O . THR A 1 94 ? 7.147 -2.135 9.809 1.00 90.38 94 THR A O 1
ATOM 703 N N . SER A 1 95 ? 6.250 -1.068 11.562 1.00 92.50 95 SER A N 1
ATOM 704 C CA . SER A 1 95 ? 5.515 -2.226 12.079 1.00 92.50 95 SER A CA 1
ATOM 705 C C . SER A 1 95 ? 4.182 -2.458 11.365 1.00 92.50 95 SER A C 1
ATOM 707 O O . SER A 1 95 ? 3.663 -3.571 11.427 1.00 92.50 95 SER A O 1
ATOM 709 N N . ASP A 1 96 ? 3.637 -1.426 10.716 1.00 96.75 96 ASP A N 1
ATOM 710 C CA . ASP A 1 96 ? 2.403 -1.467 9.939 1.00 96.75 96 ASP A CA 1
ATOM 711 C C . ASP A 1 96 ? 2.601 -0.685 8.629 1.00 96.75 96 ASP A C 1
ATOM 713 O O . ASP A 1 96 ? 3.108 -1.251 7.666 1.00 96.75 96 ASP A O 1
ATOM 717 N N . GLN A 1 97 ? 2.235 0.597 8.590 1.00 97.00 97 GLN A N 1
ATOM 718 C CA . GLN A 1 97 ? 2.525 1.478 7.459 1.00 97.00 97 GLN A CA 1
ATOM 719 C C . GLN A 1 97 ? 2.830 2.896 7.935 1.00 97.00 97 GLN A C 1
ATOM 721 O O . GLN A 1 97 ? 2.299 3.354 8.949 1.00 97.00 97 GLN A O 1
ATOM 726 N N . VAL A 1 98 ? 3.709 3.592 7.218 1.00 97.19 98 VAL A N 1
ATOM 727 C CA . VAL A 1 98 ? 4.151 4.945 7.568 1.00 97.19 98 VAL A CA 1
ATOM 728 C C . VAL A 1 98 ? 3.089 5.950 7.131 1.00 97.19 98 VAL A C 1
ATOM 730 O O . VAL A 1 98 ? 2.936 6.222 5.945 1.00 97.19 98 VAL A O 1
ATOM 733 N N . TYR A 1 99 ? 2.365 6.521 8.089 1.00 97.56 99 TYR A N 1
ATOM 734 C CA . TYR A 1 99 ? 1.368 7.569 7.865 1.00 97.56 99 TYR A CA 1
ATOM 735 C C . TYR A 1 99 ? 1.966 8.969 8.061 1.00 97.56 99 TYR A C 1
ATOM 737 O O . TYR A 1 99 ? 1.650 9.879 7.291 1.00 97.56 99 TYR A O 1
ATOM 745 N N . THR A 1 100 ? 2.859 9.144 9.040 1.00 96.31 100 THR A N 1
ATOM 746 C CA . THR A 1 100 ? 3.511 10.433 9.311 1.00 96.31 100 THR A CA 1
ATOM 747 C C . THR A 1 100 ? 4.954 10.440 8.817 1.00 96.31 100 THR A C 1
ATOM 749 O O . THR A 1 100 ? 5.793 9.647 9.237 1.00 96.31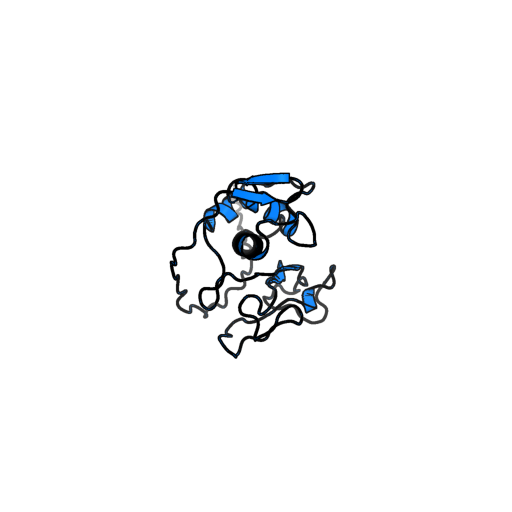 100 THR A O 1
ATOM 752 N N . CYS A 1 101 ? 5.285 11.403 7.956 1.00 94.75 101 CYS A N 1
ATOM 753 C CA . CYS A 1 101 ? 6.653 11.667 7.522 1.00 94.75 101 CYS A CA 1
ATOM 754 C C . CYS A 1 101 ? 6.833 13.137 7.110 1.00 94.75 101 CYS A C 1
ATOM 756 O O . CYS A 1 101 ? 5.873 13.891 6.975 1.00 94.75 101 CYS A O 1
ATOM 758 N N . ASN A 1 102 ? 8.073 13.549 6.828 1.00 94.38 102 ASN A N 1
ATOM 759 C CA . ASN A 1 102 ? 8.406 14.924 6.417 1.00 94.38 102 ASN A CA 1
ATOM 760 C C . ASN A 1 102 ? 8.029 15.260 4.955 1.00 94.38 102 ASN A C 1
ATOM 762 O O . ASN A 1 102 ? 8.596 16.177 4.362 1.00 94.38 102 ASN A O 1
ATOM 766 N N . ARG A 1 103 ? 7.116 14.499 4.341 1.00 93.50 103 ARG A N 1
ATOM 767 C CA . ARG A 1 103 ? 6.674 14.671 2.951 1.00 93.50 103 ARG A CA 1
ATOM 768 C C . ARG A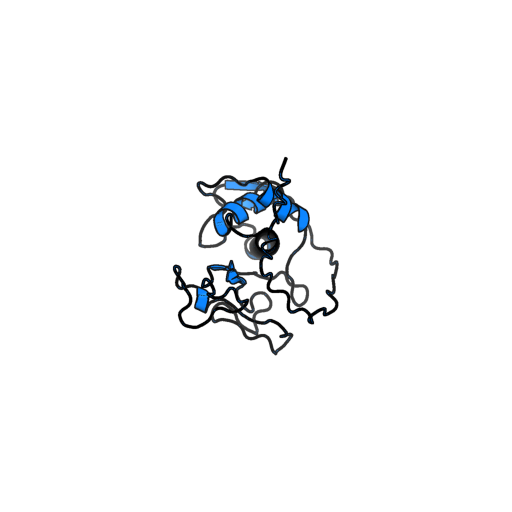 1 103 ? 5.153 14.834 2.930 1.00 93.50 103 ARG A C 1
ATOM 770 O O . ARG A 1 103 ? 4.451 13.835 3.060 1.00 93.50 103 ARG A O 1
ATOM 777 N N . PRO A 1 104 ? 4.626 16.061 2.778 1.00 95.44 104 PRO A N 1
ATOM 778 C CA . PRO A 1 104 ? 3.186 16.252 2.686 1.00 95.44 104 PRO A CA 1
ATOM 779 C C . PRO A 1 104 ? 2.632 15.618 1.397 1.00 95.44 104 PRO A C 1
ATOM 781 O O . PRO A 1 104 ? 3.313 15.638 0.362 1.00 95.44 104 PRO A O 1
ATOM 784 N N . PRO A 1 105 ? 1.401 15.075 1.418 1.00 97.81 105 PRO A N 1
ATOM 785 C CA . PRO A 1 105 ? 0.780 14.525 0.223 1.00 97.81 105 PRO A CA 1
ATOM 786 C C . PRO A 1 105 ? 0.534 15.604 -0.842 1.00 97.81 105 PRO A C 1
ATOM 788 O O . PRO A 1 105 ? 0.160 16.735 -0.541 1.00 97.81 105 PRO A O 1
ATOM 791 N N . GLN A 1 106 ? 0.744 15.241 -2.108 1.00 98.19 106 GLN A N 1
ATOM 792 C CA . GLN A 1 106 ? 0.554 16.089 -3.284 1.00 98.19 106 GLN A CA 1
ATOM 793 C C . GLN A 1 106 ? -0.728 15.691 -4.023 1.00 98.19 106 GLN A C 1
ATOM 795 O O . GLN A 1 106 ? -1.244 14.594 -3.816 1.00 98.19 106 GLN A O 1
ATOM 800 N N . ALA A 1 107 ? -1.199 16.530 -4.951 1.00 98.38 107 ALA A N 1
ATOM 801 C CA . ALA A 1 107 ? -2.425 16.290 -5.723 1.00 98.38 107 ALA A CA 1
ATOM 802 C C . ALA A 1 107 ? -2.487 14.894 -6.375 1.00 98.38 107 ALA A C 1
ATOM 804 O O . ALA A 1 107 ? -3.536 14.259 -6.361 1.00 98.38 107 ALA A O 1
ATOM 805 N N . ARG A 1 108 ? -1.355 14.373 -6.870 1.00 98.06 108 ARG A N 1
ATOM 806 C CA . ARG A 1 108 ? -1.277 13.026 -7.461 1.00 98.06 108 ARG A CA 1
ATOM 807 C C . ARG A 1 108 ? -1.559 11.892 -6.472 1.00 98.06 108 ARG A C 1
ATOM 809 O O . ARG A 1 108 ? -2.091 10.864 -6.867 1.00 98.06 108 ARG A O 1
ATOM 816 N N . HIS A 1 109 ? -1.240 12.084 -5.192 1.00 98.56 109 HIS A N 1
ATOM 817 C CA . HIS A 1 109 ? -1.535 11.104 -4.149 1.00 98.56 109 HIS A CA 1
ATOM 818 C C . HIS A 1 109 ? -3.048 11.047 -3.906 1.00 98.56 109 HIS A C 1
ATOM 820 O O . HIS A 1 109 ? -3.643 9.976 -3.957 1.00 98.56 109 HIS A O 1
ATOM 826 N N . PHE A 1 110 ? -3.698 12.203 -3.761 1.00 98.62 110 PHE A N 1
ATOM 827 C CA . PHE A 1 110 ? -5.160 12.268 -3.671 1.00 98.62 110 PHE A CA 1
ATOM 828 C C . PHE A 1 110 ? -5.840 11.682 -4.916 1.00 98.62 110 PHE A C 1
ATOM 830 O O . PHE A 1 110 ? -6.767 10.891 -4.786 1.00 98.62 110 PHE A O 1
ATOM 837 N N . ALA A 1 111 ? -5.344 12.007 -6.113 1.00 98.50 111 ALA A N 1
ATOM 838 C CA . ALA A 1 111 ? -5.887 11.483 -7.365 1.00 98.50 111 ALA A CA 1
ATOM 839 C C . ALA A 1 111 ? -5.756 9.954 -7.475 1.00 98.50 111 ALA A C 1
ATOM 841 O O . ALA A 1 111 ? -6.690 9.298 -7.926 1.00 98.50 111 ALA A O 1
ATOM 842 N N . ALA A 1 112 ? -4.635 9.371 -7.040 1.00 98.56 112 ALA A N 1
ATOM 843 C CA . ALA A 1 112 ? -4.442 7.921 -7.036 1.00 98.56 112 ALA A CA 1
ATOM 844 C C . ALA A 1 112 ? -5.397 7.205 -6.064 1.00 98.56 112 ALA A C 1
ATOM 846 O O . ALA A 1 112 ? -5.955 6.159 -6.399 1.00 98.56 112 ALA A O 1
ATOM 847 N N . VAL A 1 113 ? -5.618 7.790 -4.883 1.00 98.62 113 VAL A N 1
ATOM 848 C CA . VAL A 1 113 ? -6.576 7.277 -3.893 1.00 98.62 113 VAL A CA 1
ATOM 849 C C . VAL A 1 113 ? -8.002 7.355 -4.432 1.00 98.62 113 VAL A C 1
ATOM 851 O O . VAL A 1 113 ? -8.695 6.342 -4.436 1.00 98.62 113 VAL A O 1
ATOM 854 N N . GLN A 1 114 ? -8.395 8.506 -4.985 1.00 98.25 114 GLN A N 1
ATOM 855 C CA . GLN A 1 114 ? -9.713 8.714 -5.587 1.00 98.25 114 GLN A CA 1
ATOM 856 C C . GLN A 1 114 ? -9.970 7.780 -6.779 1.00 98.25 114 GLN A C 1
ATOM 858 O O . GLN A 1 114 ? -11.055 7.224 -6.913 1.00 98.25 114 GLN A O 1
ATOM 863 N N . ALA A 1 115 ? -8.977 7.574 -7.648 1.00 98.06 115 ALA A N 1
ATOM 864 C CA . ALA A 1 115 ? -9.111 6.694 -8.810 1.00 98.06 115 ALA A CA 1
ATOM 865 C C . ALA A 1 115 ? -9.304 5.214 -8.436 1.00 98.06 115 ALA A C 1
ATOM 867 O O . ALA A 1 115 ? -9.719 4.428 -9.283 1.00 98.06 115 ALA A O 1
ATOM 868 N N . THR A 1 116 ? -8.995 4.848 -7.190 1.00 97.31 116 THR A N 1
ATOM 869 C CA . THR A 1 116 ? -9.090 3.485 -6.650 1.00 97.31 116 THR A CA 1
ATOM 870 C C . THR A 1 116 ? -10.014 3.429 -5.433 1.00 97.31 116 THR A C 1
ATOM 872 O O . THR A 1 116 ? -9.863 2.559 -4.575 1.00 97.31 116 THR A O 1
ATOM 875 N N . GLU A 1 117 ? -10.935 4.389 -5.302 1.00 95.25 117 GLU A N 1
ATOM 876 C CA . GLU A 1 117 ? -11.810 4.521 -4.136 1.00 95.25 117 GLU A CA 1
ATOM 877 C C . GLU A 1 117 ? -12.573 3.215 -3.872 1.00 95.25 117 GLU A C 1
ATOM 879 O O . GLU A 1 117 ? -13.212 2.647 -4.760 1.00 95.25 117 GLU A O 1
ATOM 884 N N . GLY A 1 118 ? -12.473 2.711 -2.640 1.00 92.06 118 GLY A N 1
ATOM 885 C CA . GLY A 1 118 ? -13.116 1.461 -2.230 1.00 92.06 118 GLY A CA 1
ATOM 886 C C . GLY A 1 118 ? -12.513 0.176 -2.815 1.00 92.06 118 GLY A C 1
ATOM 887 O O . GLY A 1 118 ? -12.974 -0.909 -2.464 1.00 92.06 118 GLY A O 1
ATOM 888 N N . GLU A 1 119 ? -11.480 0.250 -3.659 1.00 95.50 119 GLU A N 1
ATOM 889 C CA . GLU A 1 119 ? -10.825 -0.939 -4.207 1.00 95.50 119 GLU A CA 1
ATOM 890 C C . GLU A 1 119 ? -9.879 -1.573 -3.177 1.00 95.50 119 GLU A C 1
ATOM 892 O O . GLU A 1 119 ? -8.997 -0.914 -2.613 1.00 95.50 119 GLU A O 1
ATOM 897 N N . VAL A 1 120 ? -10.064 -2.876 -2.952 1.00 94.19 120 VAL A N 1
ATOM 898 C CA . VAL A 1 120 ? -9.265 -3.713 -2.049 1.00 94.19 120 VAL A CA 1
ATOM 899 C C . VAL A 1 120 ? -8.936 -5.053 -2.705 1.00 94.19 120 VAL A C 1
ATOM 901 O O . VAL A 1 120 ? -9.645 -5.507 -3.603 1.00 94.19 120 VAL A O 1
ATOM 904 N N . LEU A 1 121 ? -7.878 -5.714 -2.234 1.00 92.69 121 LEU A N 1
ATOM 905 C CA . LEU A 1 121 ? -7.518 -7.063 -2.666 1.00 92.69 121 LEU A CA 1
ATOM 906 C C . LEU A 1 121 ? -8.145 -8.103 -1.735 1.00 92.69 121 LEU A C 1
ATOM 908 O O . LEU A 1 121 ? -8.009 -8.036 -0.510 1.00 92.69 121 LEU A O 1
ATOM 912 N N . MET A 1 122 ? -8.790 -9.100 -2.334 1.00 89.81 122 MET A N 1
ATOM 913 C CA . MET A 1 122 ? -9.430 -10.201 -1.621 1.00 89.81 122 MET A CA 1
ATOM 914 C C . MET A 1 122 ? -9.061 -11.544 -2.248 1.00 89.81 122 MET A C 1
ATOM 916 O O . MET A 1 122 ? -8.804 -11.639 -3.447 1.00 89.81 122 MET A O 1
ATOM 920 N N . HIS A 1 123 ? -9.079 -12.593 -1.432 1.00 86.50 123 HIS A N 1
ATOM 921 C CA . HIS A 1 123 ? -8.983 -13.982 -1.871 1.00 86.50 123 HIS A CA 1
ATOM 922 C C . HIS A 1 123 ? -9.965 -14.818 -1.051 1.00 86.50 123 HIS A C 1
ATOM 924 O O . HIS A 1 123 ? -9.995 -14.696 0.171 1.00 86.50 123 HIS A O 1
ATOM 930 N N . ASP A 1 124 ? -10.791 -15.635 -1.709 1.00 86.12 124 ASP A N 1
ATOM 931 C CA . ASP A 1 124 ? -11.853 -16.427 -1.067 1.00 86.12 124 ASP A CA 1
ATOM 932 C C . ASP A 1 124 ? -12.744 -15.604 -0.113 1.00 86.12 124 ASP A C 1
ATOM 934 O O . ASP A 1 124 ? -13.053 -16.025 1.000 1.00 86.12 124 ASP A O 1
ATOM 938 N N . ASN A 1 125 ? -13.149 -14.401 -0.544 1.00 86.00 125 ASN A N 1
ATOM 939 C CA . ASN A 1 125 ? -13.936 -13.434 0.240 1.00 86.00 125 ASN A CA 1
ATOM 940 C C . ASN A 1 125 ? -13.269 -12.959 1.545 1.00 86.00 125 ASN A C 1
ATOM 942 O O . ASN A 1 125 ? -13.941 -12.409 2.418 1.00 86.00 125 ASN A O 1
ATOM 946 N N . VAL A 1 126 ? -11.952 -13.125 1.678 1.00 89.00 126 VAL A N 1
ATOM 947 C CA . VAL A 1 126 ? -11.166 -12.604 2.798 1.00 89.00 126 VAL A CA 1
ATOM 948 C C . VAL A 1 126 ? -10.300 -11.444 2.312 1.00 89.00 126 VAL A C 1
ATOM 950 O O . VAL A 1 126 ? -9.583 -11.575 1.319 1.00 89.00 126 VAL A O 1
ATOM 953 N N . VAL A 1 127 ? -10.345 -10.314 3.026 1.00 92.44 127 VAL A N 1
ATOM 954 C CA . VAL A 1 127 ? -9.432 -9.181 2.807 1.00 92.44 127 VAL A CA 1
ATOM 955 C C . VAL A 1 127 ? -7.996 -9.641 3.053 1.00 92.44 127 VAL A C 1
ATOM 957 O O . VAL A 1 127 ? -7.686 -10.236 4.094 1.00 92.44 127 VAL A O 1
ATOM 960 N N . LEU A 1 128 ? -7.122 -9.401 2.076 1.00 94.44 128 LEU A N 1
ATOM 961 C CA . LEU A 1 128 ? -5.716 -9.779 2.175 1.00 94.44 128 LEU A CA 1
ATOM 962 C C . LEU A 1 128 ? -4.979 -8.905 3.195 1.00 94.44 128 LEU A C 1
ATOM 964 O O . LEU A 1 128 ? -5.404 -7.802 3.510 1.00 94.44 128 LEU A O 1
ATOM 968 N N . ALA A 1 129 ? -3.826 -9.369 3.674 1.00 94.00 129 ALA A N 1
ATOM 969 C CA . ALA A 1 129 ? -2.884 -8.479 4.339 1.00 94.00 129 ALA A CA 1
ATOM 970 C C . ALA A 1 129 ? -2.327 -7.469 3.321 1.00 94.00 129 ALA A C 1
ATOM 972 O O . ALA A 1 129 ? -2.297 -6.290 3.610 1.00 94.00 129 ALA A O 1
ATOM 973 N N . ALA A 1 130 ? -1.975 -7.895 2.102 1.00 94.81 130 ALA A N 1
ATOM 974 C CA . ALA A 1 130 ? -1.370 -7.035 1.072 1.00 94.81 130 ALA A CA 1
ATOM 975 C C . ALA A 1 130 ? -0.069 -6.347 1.533 1.00 94.81 130 ALA A C 1
ATOM 977 O O . ALA A 1 130 ? 0.114 -5.143 1.367 1.00 94.81 130 ALA A O 1
ATOM 978 N N . PHE A 1 131 ? 0.854 -7.134 2.095 1.00 95.12 131 PHE A N 1
ATOM 979 C CA . PHE A 1 131 ? 2.192 -6.654 2.432 1.00 95.12 131 PHE A CA 1
ATOM 980 C C . PHE A 1 131 ? 2.915 -6.089 1.208 1.00 95.12 131 PHE A C 1
ATOM 982 O O . PHE A 1 131 ? 2.802 -6.630 0.103 1.00 95.12 131 PHE A O 1
ATOM 989 N N . TYR A 1 132 ? 3.733 -5.065 1.433 1.00 95.12 132 TYR A N 1
ATOM 990 C CA . TYR A 1 132 ? 4.614 -4.492 0.425 1.00 95.12 132 TYR A CA 1
ATOM 991 C C . TYR A 1 132 ? 5.995 -4.168 1.009 1.00 95.12 132 TYR A C 1
ATOM 993 O O . TYR A 1 132 ? 6.135 -3.923 2.207 1.00 95.12 132 TYR A O 1
ATOM 1001 N N . VAL A 1 133 ? 7.018 -4.188 0.157 1.00 94.62 133 VAL A N 1
ATOM 1002 C CA . VAL A 1 133 ? 8.407 -3.827 0.476 1.00 94.62 133 VAL A CA 1
ATOM 1003 C C . VAL A 1 133 ? 9.037 -3.100 -0.707 1.00 94.62 133 VAL A C 1
ATOM 1005 O O . VAL A 1 133 ? 8.547 -3.211 -1.827 1.00 94.62 133 VAL A O 1
ATOM 1008 N N . ALA A 1 134 ? 10.153 -2.404 -0.488 1.00 93.31 134 ALA A N 1
ATOM 1009 C CA . ALA A 1 134 ? 10.984 -1.926 -1.591 1.00 93.31 134 ALA A CA 1
ATOM 1010 C C . ALA A 1 134 ? 11.541 -3.112 -2.397 1.00 93.31 134 ALA A C 1
ATOM 1012 O O . ALA A 1 134 ? 12.067 -4.065 -1.814 1.00 93.31 134 ALA A O 1
ATOM 1013 N N . GLY A 1 135 ? 11.409 -3.053 -3.718 1.00 92.38 135 GLY A N 1
ATOM 1014 C CA . GLY A 1 135 ? 12.078 -3.985 -4.621 1.00 92.38 135 GLY A CA 1
ATOM 1015 C C . GLY A 1 135 ? 13.444 -3.477 -5.069 1.00 92.38 135 GLY A C 1
ATOM 1016 O O . GLY A 1 135 ? 13.814 -2.317 -4.851 1.00 92.38 135 GLY A O 1
ATOM 1017 N N . ALA A 1 136 ? 14.190 -4.353 -5.727 1.00 94.75 136 ALA A N 1
ATOM 1018 C CA . ALA A 1 136 ? 15.341 -3.956 -6.516 1.00 94.75 136 ALA A CA 1
ATOM 1019 C C . ALA A 1 136 ? 14.886 -3.096 -7.703 1.00 94.75 136 ALA A C 1
ATOM 1021 O O . ALA A 1 136 ? 13.751 -3.192 -8.160 1.00 94.75 136 ALA A O 1
ATOM 1022 N N . VAL A 1 137 ? 15.782 -2.245 -8.203 1.00 91.75 137 VAL A N 1
ATOM 1023 C CA . VAL A 1 137 ? 15.532 -1.392 -9.370 1.00 91.75 137 VAL A CA 1
ATOM 1024 C C . VAL A 1 137 ? 16.035 -2.108 -10.624 1.00 91.75 137 VAL A C 1
ATOM 1026 O O . VAL A 1 137 ? 17.260 -2.169 -10.794 1.00 91.75 137 VAL A O 1
ATOM 1029 N N . PRO A 1 138 ? 15.142 -2.610 -11.499 1.00 90.69 138 PRO A N 1
ATOM 1030 C CA . PRO A 1 138 ? 15.550 -3.347 -12.685 1.00 90.69 138 PRO A CA 1
ATOM 1031 C C . PRO A 1 138 ? 16.310 -2.470 -13.674 1.00 90.69 138 PRO A C 1
ATOM 1033 O O . PRO A 1 138 ? 15.915 -1.329 -13.945 1.00 90.69 138 PRO A O 1
ATOM 1036 N N . ASN A 1 139 ? 17.408 -2.997 -14.215 1.00 88.88 139 ASN A N 1
ATOM 1037 C CA . ASN A 1 139 ? 18.137 -2.365 -15.309 1.00 88.88 139 ASN A CA 1
ATOM 1038 C C . ASN A 1 139 ? 18.569 -3.409 -16.362 1.00 88.88 139 ASN A C 1
ATOM 1040 O O . ASN A 1 139 ? 19.561 -4.109 -16.144 1.00 88.88 139 ASN A O 1
ATOM 1044 N N . PRO A 1 140 ? 17.896 -3.489 -17.529 1.00 88.50 140 PRO A N 1
ATOM 1045 C CA . PRO A 1 140 ? 16.898 -2.547 -18.058 1.00 88.50 140 PRO A CA 1
ATOM 1046 C C . PRO A 1 140 ? 15.558 -2.562 -17.293 1.00 88.50 140 PRO A C 1
ATOM 1048 O O . PRO A 1 140 ? 15.347 -3.451 -16.472 1.00 88.50 140 PRO A O 1
ATOM 1051 N N . PRO A 1 141 ? 14.660 -1.580 -17.524 1.00 83.50 141 PRO A N 1
ATOM 1052 C CA . PRO A 1 141 ? 13.328 -1.571 -16.922 1.00 83.50 141 PRO A CA 1
ATOM 1053 C C . PRO A 1 141 ? 12.534 -2.818 -17.331 1.00 83.50 141 PRO A C 1
ATOM 1055 O O . PRO A 1 141 ? 12.063 -2.918 -18.459 1.00 83.50 141 PRO A O 1
ATOM 1058 N N . GLU A 1 142 ? 12.410 -3.754 -16.399 1.00 85.25 142 GLU A N 1
ATOM 1059 C CA . GLU A 1 142 ? 11.746 -5.048 -16.543 1.00 85.25 142 GLU A CA 1
ATOM 1060 C C . GLU A 1 142 ? 10.773 -5.243 -15.377 1.00 85.25 142 GLU A C 1
ATOM 1062 O O . GLU A 1 142 ? 10.880 -4.590 -14.337 1.00 85.25 142 GLU A O 1
ATOM 1067 N N . CYS A 1 143 ? 9.821 -6.161 -15.524 1.00 83.00 143 CYS A N 1
ATOM 1068 C CA . CYS A 1 143 ? 8.781 -6.376 -14.511 1.00 83.00 143 CYS A CA 1
ATOM 1069 C C . CYS A 1 143 ? 9.263 -7.269 -13.357 1.00 83.00 143 CYS A C 1
ATOM 1071 O O . CYS A 1 143 ? 8.661 -7.284 -12.284 1.00 83.00 143 CYS A O 1
ATOM 1073 N N . VAL A 1 144 ? 10.358 -8.003 -13.581 1.00 90.06 144 VAL A N 1
ATOM 1074 C CA . VAL A 1 144 ? 10.986 -8.916 -12.625 1.00 90.06 144 VAL A CA 1
ATOM 1075 C C . VAL A 1 144 ? 12.445 -8.522 -12.455 1.00 90.06 144 VAL A C 1
ATOM 1077 O O . VAL A 1 144 ? 13.202 -8.519 -13.430 1.00 90.06 144 VAL A O 1
ATOM 1080 N N . ALA A 1 145 ? 12.847 -8.233 -11.218 1.00 91.62 145 ALA A N 1
ATOM 1081 C CA . ALA A 1 145 ? 14.233 -7.939 -10.904 1.00 91.62 145 ALA A CA 1
ATOM 1082 C C . ALA A 1 145 ? 15.136 -9.155 -11.162 1.00 91.62 145 ALA A C 1
ATOM 1084 O O . ALA A 1 145 ? 14.773 -10.309 -10.921 1.00 91.62 145 ALA A O 1
ATOM 1085 N N . GLN A 1 146 ? 16.339 -8.882 -11.646 1.00 91.62 146 GLN A N 1
ATOM 1086 C CA . GLN A 1 146 ? 17.374 -9.847 -11.963 1.00 91.62 146 GLN A CA 1
ATOM 1087 C C . GLN A 1 146 ? 18.506 -9.807 -10.934 1.00 91.62 146 GLN A C 1
ATOM 1089 O O . GLN A 1 146 ? 18.709 -8.847 -10.184 1.00 91.62 146 GLN A O 1
ATOM 1094 N N . ALA A 1 147 ? 19.304 -10.873 -10.917 1.00 88.38 147 ALA A N 1
ATOM 1095 C CA . ALA A 1 147 ? 20.514 -10.904 -10.111 1.00 88.38 147 ALA A CA 1
ATOM 1096 C C . ALA A 1 147 ? 21.479 -9.786 -10.548 1.00 88.38 147 ALA A C 1
ATOM 1098 O O . ALA A 1 147 ? 21.899 -9.736 -11.702 1.00 88.38 147 ALA A O 1
ATOM 1099 N N . GLY A 1 148 ? 21.862 -8.922 -9.605 1.00 89.12 148 GLY A N 1
ATOM 1100 C CA . GLY A 1 148 ? 22.749 -7.782 -9.857 1.00 89.12 148 GLY A CA 1
ATOM 1101 C C . GLY A 1 148 ? 22.031 -6.438 -9.986 1.00 89.12 148 GLY A C 1
ATOM 1102 O O . GLY A 1 148 ? 22.709 -5.409 -9.993 1.00 89.12 148 GLY A O 1
ATOM 1103 N N . ASP A 1 149 ? 20.696 -6.430 -10.012 1.00 95.12 149 ASP A N 1
ATOM 1104 C CA . ASP A 1 149 ? 19.930 -5.192 -9.911 1.00 95.12 149 ASP A CA 1
ATOM 1105 C C . ASP A 1 149 ? 20.185 -4.482 -8.580 1.00 95.12 149 ASP A C 1
ATOM 1107 O O . ASP A 1 149 ? 20.516 -5.076 -7.547 1.00 95.12 149 ASP A O 1
ATOM 1111 N N . ARG A 1 150 ? 20.046 -3.156 -8.608 1.00 95.38 150 ARG A N 1
ATOM 1112 C CA . ARG A 1 150 ? 20.313 -2.323 -7.440 1.00 95.38 150 ARG A CA 1
ATOM 1113 C C . ARG A 1 150 ? 19.204 -2.517 -6.404 1.00 95.38 150 ARG A C 1
ATOM 1115 O O . ARG A 1 150 ? 18.122 -1.966 -6.568 1.00 95.38 150 ARG A O 1
ATOM 1122 N N . ASP A 1 151 ? 19.521 -3.183 -5.297 1.00 95.00 151 ASP A N 1
ATOM 1123 C CA . ASP A 1 151 ? 18.637 -3.351 -4.133 1.00 95.00 151 ASP A CA 1
ATOM 1124 C C . ASP A 1 151 ? 19.198 -2.613 -2.897 1.00 95.00 151 ASP A C 1
ATOM 1126 O O . ASP A 1 151 ? 19.945 -3.189 -2.100 1.00 95.00 151 ASP A O 1
ATOM 1130 N N . PRO A 1 152 ? 18.900 -1.310 -2.723 1.00 93.50 152 PRO A N 1
ATOM 1131 C CA . PRO A 1 152 ? 19.461 -0.513 -1.631 1.00 93.50 152 PRO A CA 1
ATOM 1132 C C . PRO A 1 152 ? 18.889 -0.877 -0.254 1.00 93.50 152 PRO A C 1
ATOM 1134 O O . PRO A 1 152 ? 19.486 -0.526 0.762 1.00 93.50 152 PRO A O 1
ATOM 1137 N N . THR A 1 153 ? 17.737 -1.543 -0.208 1.00 92.88 153 THR A N 1
ATOM 1138 C CA . THR A 1 153 ? 17.039 -1.916 1.029 1.00 92.88 153 THR A CA 1
ATOM 1139 C C . THR A 1 153 ? 17.242 -3.381 1.384 1.00 92.88 153 THR A C 1
ATOM 1141 O O . THR A 1 153 ? 16.916 -3.787 2.499 1.00 92.88 153 THR A O 1
ATOM 1144 N N . SER A 1 154 ? 17.821 -4.173 0.475 1.00 94.12 154 SER A N 1
ATOM 1145 C CA . SER A 1 154 ? 17.967 -5.617 0.629 1.00 94.12 154 SER A CA 1
ATOM 1146 C C . SER A 1 154 ? 16.616 -6.273 0.917 1.00 94.12 154 SER A C 1
ATOM 1148 O O . SER A 1 154 ? 16.528 -7.137 1.787 1.00 94.12 154 SER A O 1
ATOM 1150 N N . THR A 1 155 ? 15.538 -5.824 0.281 1.00 94.44 155 THR A N 1
ATOM 1151 C CA . THR A 1 155 ? 14.180 -6.341 0.526 1.00 94.44 155 THR A CA 1
ATOM 1152 C C . THR A 1 155 ? 13.576 -7.044 -0.678 1.00 94.44 155 THR A C 1
ATOM 1154 O O . THR A 1 155 ? 12.547 -7.698 -0.515 1.00 94.44 155 THR A O 1
ATOM 1157 N N . GLU A 1 156 ? 14.262 -7.040 -1.822 1.00 94.88 156 GLU A N 1
ATOM 1158 C CA . GLU A 1 156 ? 13.823 -7.719 -3.044 1.00 94.88 156 GLU A CA 1
ATOM 1159 C C . GLU A 1 156 ? 13.524 -9.204 -2.813 1.00 94.88 156 GLU A C 1
ATOM 1161 O O . GLU A 1 156 ? 12.531 -9.733 -3.293 1.00 94.88 156 GLU A O 1
ATOM 1166 N N . ARG A 1 157 ? 14.307 -9.876 -1.960 1.00 92.94 157 ARG A N 1
ATOM 1167 C CA . ARG A 1 157 ? 14.095 -11.294 -1.598 1.00 92.94 157 ARG A CA 1
ATOM 1168 C C . ARG A 1 157 ? 12.704 -11.616 -1.027 1.00 92.94 157 ARG A C 1
ATOM 1170 O O . ARG A 1 157 ? 12.365 -12.789 -0.871 1.00 92.94 157 ARG A O 1
ATOM 1177 N N . TRP A 1 158 ? 11.946 -10.602 -0.620 1.00 94.25 158 TRP A N 1
ATOM 1178 C CA . TRP A 1 158 ? 10.592 -10.754 -0.105 1.00 94.25 158 TRP A CA 1
ATOM 1179 C C . TRP A 1 158 ? 9.519 -10.479 -1.156 1.00 94.25 158 TRP A C 1
ATOM 1181 O O . TRP A 1 158 ? 8.372 -10.871 -0.936 1.00 94.25 158 TRP A O 1
ATOM 1191 N N . VAL A 1 159 ? 9.862 -9.846 -2.277 1.00 94.56 159 VAL A N 1
ATOM 1192 C CA . VAL A 1 159 ? 8.943 -9.592 -3.387 1.00 94.56 159 VAL A CA 1
ATOM 1193 C C . VAL A 1 159 ? 8.489 -10.922 -3.979 1.00 94.56 159 VAL A C 1
ATOM 1195 O O . VAL A 1 159 ? 9.203 -11.925 -3.983 1.00 94.56 159 VAL A O 1
ATOM 1198 N N . THR A 1 160 ? 7.231 -10.967 -4.399 1.00 93.06 160 THR A N 1
ATOM 1199 C CA . THR A 1 160 ? 6.621 -12.160 -4.977 1.00 93.06 160 THR A CA 1
ATOM 1200 C C . THR A 1 160 ? 6.202 -11.902 -6.418 1.00 93.06 160 THR A C 1
ATOM 1202 O O . THR A 1 160 ? 5.369 -11.038 -6.675 1.00 93.06 160 THR A O 1
ATOM 1205 N N . TYR A 1 161 ? 6.715 -12.715 -7.342 1.00 91.81 161 TYR A N 1
ATOM 1206 C CA . TYR A 1 161 ? 6.377 -12.669 -8.764 1.00 91.81 161 TYR A CA 1
ATOM 1207 C C . TYR A 1 161 ? 5.448 -13.831 -9.127 1.00 91.81 161 TYR A C 1
ATOM 1209 O O . TYR A 1 161 ? 5.873 -14.980 -9.237 1.00 91.81 161 TYR A O 1
ATOM 1217 N N . ASN A 1 162 ? 4.156 -13.531 -9.278 1.00 89.69 162 ASN A N 1
ATOM 1218 C CA . ASN A 1 162 ? 3.107 -14.517 -9.570 1.00 89.69 162 ASN A CA 1
ATOM 1219 C C . ASN A 1 162 ? 2.289 -14.179 -10.822 1.00 89.69 162 ASN A C 1
ATOM 1221 O O . ASN A 1 162 ? 1.151 -14.628 -10.956 1.00 89.69 162 ASN A O 1
ATOM 1225 N N . GLU A 1 163 ? 2.853 -13.400 -11.741 1.00 87.44 163 GLU A N 1
ATOM 1226 C CA . GLU A 1 163 ? 2.217 -13.138 -13.029 1.00 87.44 163 GLU A CA 1
ATOM 1227 C C . GLU A 1 163 ? 1.844 -14.454 -13.736 1.00 87.44 163 GLU A C 1
ATOM 1229 O O . GLU A 1 163 ? 2.603 -15.426 -13.734 1.00 87.44 163 GLU A O 1
ATOM 1234 N N . GLY A 1 164 ? 0.611 -14.523 -14.246 1.00 86.94 164 GLY A N 1
ATOM 1235 C CA . GLY A 1 164 ? 0.040 -15.718 -14.878 1.00 86.94 164 GLY A CA 1
ATOM 1236 C C . GLY A 1 164 ? -0.340 -16.873 -13.935 1.00 86.94 164 GLY A C 1
ATOM 1237 O O . GLY A 1 164 ? -0.958 -17.842 -14.387 1.00 86.94 164 GLY A O 1
ATOM 1238 N N . ARG A 1 165 ? -0.030 -16.799 -12.634 1.00 87.25 165 ARG A N 1
ATOM 1239 C CA . ARG A 1 165 ? -0.269 -17.885 -11.665 1.00 87.25 165 ARG A CA 1
ATOM 1240 C C . ARG A 1 165 ? -1.563 -17.681 -10.885 1.00 87.25 165 ARG A C 1
ATOM 1242 O O . ARG A 1 165 ? -1.974 -16.560 -10.602 1.00 87.25 165 ARG A O 1
ATOM 1249 N N . ARG A 1 166 ? -2.217 -18.785 -10.518 1.00 85.38 166 ARG A N 1
ATOM 1250 C CA . ARG A 1 166 ? -3.510 -18.782 -9.815 1.00 85.38 166 ARG A CA 1
ATOM 1251 C C . ARG A 1 166 ? -3.668 -20.003 -8.918 1.00 85.38 166 ARG A C 1
ATOM 1253 O O . ARG A 1 166 ? -3.007 -21.014 -9.117 1.00 85.38 166 ARG A O 1
ATOM 1260 N N . GLY A 1 167 ? -4.576 -19.925 -7.946 1.00 81.94 167 GLY A N 1
ATOM 1261 C CA . GLY A 1 167 ? -4.910 -21.060 -7.082 1.00 81.94 167 GLY A CA 1
ATOM 1262 C C . GLY A 1 167 ? -3.679 -21.653 -6.389 1.00 81.94 167 GLY A C 1
ATOM 1263 O O . GLY A 1 167 ? -2.956 -20.938 -5.697 1.00 81.94 167 GLY A O 1
ATOM 1264 N N . GLY A 1 168 ? -3.458 -22.957 -6.576 1.00 83.62 168 GLY A N 1
ATOM 1265 C CA . GLY A 1 168 ? -2.311 -23.684 -6.022 1.00 83.62 168 GLY A CA 1
ATOM 1266 C C . GLY A 1 168 ? -0.972 -23.403 -6.713 1.00 83.62 168 GLY A C 1
ATOM 1267 O O . GLY A 1 168 ? 0.063 -23.743 -6.150 1.00 83.62 168 GLY A O 1
ATOM 1268 N N . ASP A 1 169 ? -0.977 -22.754 -7.882 1.00 87.62 169 ASP A N 1
ATOM 1269 C CA . ASP A 1 169 ? 0.245 -22.441 -8.639 1.00 87.62 169 ASP A CA 1
ATOM 1270 C C . ASP A 1 169 ? 0.953 -21.181 -8.116 1.00 87.62 169 ASP A C 1
ATOM 1272 O O . ASP A 1 169 ? 2.074 -20.875 -8.521 1.00 87.62 169 ASP A O 1
ATOM 1276 N N . VAL A 1 170 ? 0.303 -20.430 -7.220 1.00 88.44 170 VAL A N 1
ATOM 1277 C CA . VAL A 1 170 ? 0.877 -19.257 -6.553 1.00 88.44 170 VAL A CA 1
ATOM 1278 C C . VAL A 1 170 ? 2.077 -19.690 -5.713 1.00 88.44 170 VAL A C 1
ATOM 1280 O O . VAL A 1 170 ? 1.946 -20.492 -4.789 1.00 88.44 170 VAL A O 1
ATOM 1283 N N . GLN A 1 171 ? 3.244 -19.114 -5.997 1.00 90.19 171 GLN A N 1
ATOM 1284 C CA . GLN A 1 171 ? 4.460 -19.343 -5.221 1.00 90.19 171 GLN A CA 1
ATOM 1285 C C . GLN A 1 171 ? 4.684 -18.147 -4.294 1.00 90.19 171 GLN A C 1
ATOM 1287 O O . GLN A 1 171 ? 4.861 -17.033 -4.786 1.00 90.19 171 GLN A O 1
ATOM 1292 N N . PRO A 1 172 ? 4.645 -18.327 -2.968 1.00 89.25 172 PRO A N 1
ATOM 1293 C CA . PRO A 1 172 ? 4.898 -17.237 -2.041 1.00 89.25 172 PRO A CA 1
ATOM 1294 C C . PRO A 1 172 ? 6.396 -16.956 -1.905 1.00 89.25 172 PRO A C 1
ATOM 1296 O O . PRO A 1 172 ? 7.224 -17.862 -1.998 1.00 89.25 172 PRO A O 1
ATOM 1299 N N . SER A 1 173 ? 6.736 -15.707 -1.593 1.00 88.12 173 SER A N 1
ATOM 1300 C CA . SER A 1 173 ? 8.030 -15.385 -0.989 1.00 88.12 173 SER A CA 1
ATOM 1301 C C . SER A 1 173 ? 8.083 -15.876 0.467 1.00 88.12 173 SER A C 1
ATOM 1303 O O . SER A 1 173 ? 7.049 -16.263 1.017 1.00 88.12 173 SER A O 1
ATOM 1305 N N . PRO A 1 174 ? 9.236 -15.816 1.159 1.00 90.31 174 PRO A N 1
ATOM 1306 C CA . PRO A 1 174 ? 9.288 -16.243 2.553 1.00 90.31 174 PRO A CA 1
ATOM 1307 C C . PRO A 1 174 ? 8.581 -15.290 3.542 1.00 90.31 174 PRO A C 1
ATOM 1309 O O . PRO A 1 174 ? 8.489 -15.620 4.721 1.00 90.31 174 PRO A O 1
ATOM 1312 N N . LEU A 1 175 ? 8.022 -14.155 3.084 1.00 88.19 175 LEU A N 1
ATOM 1313 C CA . LEU A 1 175 ? 7.025 -13.396 3.859 1.00 88.19 175 LEU A CA 1
ATOM 1314 C C . LEU A 1 175 ? 5.610 -13.982 3.752 1.00 88.19 175 LEU A C 1
ATOM 1316 O O . LEU A 1 175 ? 4.765 -13.632 4.571 1.00 88.19 175 LEU A O 1
ATOM 1320 N N . GLY A 1 176 ? 5.324 -14.833 2.765 1.00 89.00 176 GLY A N 1
ATOM 1321 C CA . GLY A 1 176 ? 4.014 -15.437 2.519 1.00 89.00 176 GLY A CA 1
ATOM 1322 C C . GLY A 1 176 ? 3.952 -16.924 2.871 1.00 89.00 176 GLY A C 1
ATOM 1323 O O . GLY A 1 176 ? 4.966 -17.583 3.083 1.00 89.00 176 GLY A O 1
ATOM 1324 N N . HIS A 1 177 ? 2.740 -17.482 2.905 1.00 86.94 177 HIS A N 1
ATOM 1325 C CA . HIS A 1 177 ? 2.540 -18.924 3.069 1.00 86.94 177 HIS A CA 1
ATOM 1326 C C . HIS A 1 177 ? 1.338 -19.400 2.234 1.00 86.94 177 HIS A C 1
ATOM 1328 O O . HIS A 1 177 ? 0.279 -18.780 2.331 1.00 86.94 177 HIS A O 1
ATOM 1334 N N . PRO A 1 178 ? 1.414 -20.511 1.466 1.00 83.06 178 PRO A N 1
ATOM 1335 C CA . PRO A 1 178 ? 0.328 -20.906 0.557 1.00 83.06 178 PRO A CA 1
ATOM 1336 C C . PRO A 1 178 ? -0.986 -21.209 1.290 1.00 83.06 178 PRO A C 1
ATOM 1338 O O . PRO A 1 178 ? -2.070 -20.897 0.804 1.00 83.06 178 PRO A O 1
ATOM 1341 N N . ALA A 1 179 ? -0.885 -21.782 2.494 1.00 86.06 179 ALA A N 1
ATOM 1342 C CA . ALA A 1 179 ? -2.042 -22.089 3.334 1.00 86.06 179 ALA A CA 1
ATOM 1343 C C . ALA A 1 179 ? -2.605 -20.875 4.095 1.00 86.06 179 ALA A C 1
ATOM 1345 O O . ALA A 1 179 ? -3.638 -21.002 4.746 1.00 86.06 179 ALA A O 1
ATOM 1346 N N . ASN A 1 180 ? -1.939 -19.713 4.068 1.00 88.81 180 ASN A N 1
ATOM 1347 C CA . ASN A 1 180 ? -2.468 -18.523 4.726 1.00 88.81 180 ASN A CA 1
ATOM 1348 C C . ASN A 1 180 ? -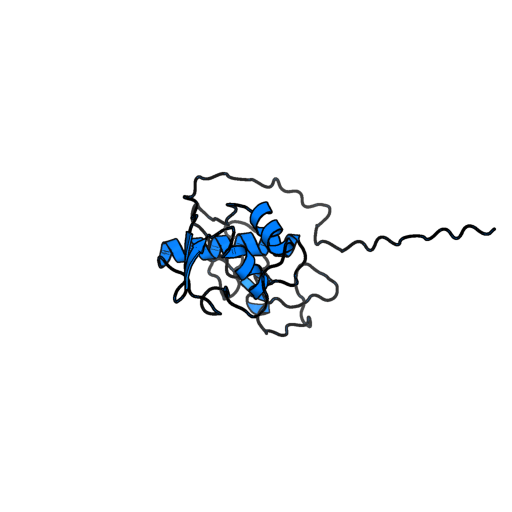3.521 -17.871 3.808 1.00 88.81 180 ASN A C 1
ATOM 1350 O O . ASN A 1 180 ? -3.193 -17.495 2.679 1.00 88.81 180 ASN A O 1
ATOM 1354 N N . PRO A 1 181 ? -4.776 -17.710 4.267 1.00 88.19 181 PRO A N 1
ATOM 1355 C CA . PRO A 1 181 ? -5.847 -17.163 3.435 1.00 88.19 181 PRO A CA 1
ATOM 1356 C C . PRO A 1 181 ? -5.668 -15.672 3.118 1.00 88.19 181 PRO A C 1
ATOM 1358 O O . PRO A 1 181 ? -6.259 -15.182 2.165 1.00 88.19 181 PRO A O 1
ATOM 1361 N N . ARG A 1 182 ? -4.855 -14.949 3.899 1.00 91.50 182 ARG A N 1
ATOM 1362 C CA . ARG A 1 182 ? -4.667 -13.494 3.786 1.00 91.50 182 ARG A CA 1
ATOM 1363 C C . ARG A 1 182 ? -3.329 -13.083 3.191 1.00 91.50 182 ARG A C 1
ATOM 1365 O O . ARG A 1 182 ? -3.189 -11.949 2.745 1.00 91.50 182 ARG A O 1
ATOM 1372 N N . ASN A 1 183 ? -2.324 -13.952 3.232 1.00 91.94 183 ASN A N 1
ATOM 1373 C CA . ASN A 1 183 ? -0.969 -13.574 2.858 1.00 91.94 183 ASN A CA 1
ATOM 1374 C C . ASN A 1 183 ? -0.244 -14.691 2.106 1.00 91.94 183 ASN A C 1
ATOM 1376 O O . ASN A 1 183 ? 0.289 -15.631 2.699 1.00 91.94 183 ASN A O 1
ATOM 1380 N N . ARG A 1 184 ? -0.169 -14.519 0.790 1.00 87.19 184 ARG A N 1
ATOM 1381 C CA . ARG A 1 184 ? 0.534 -15.421 -0.124 1.00 87.19 184 ARG A CA 1
ATOM 1382 C C . ARG A 1 184 ? 1.765 -14.778 -0.760 1.00 87.19 184 ARG A C 1
ATOM 1384 O O . ARG A 1 184 ? 2.261 -15.291 -1.755 1.00 87.19 184 ARG A O 1
ATOM 1391 N N . GLY A 1 185 ? 2.252 -13.668 -0.208 1.00 91.31 185 GLY A N 1
ATOM 1392 C CA . GLY A 1 185 ? 3.410 -12.969 -0.746 1.00 91.31 185 GLY A CA 1
ATOM 1393 C C . GLY A 1 185 ? 3.416 -11.483 -0.422 1.00 91.31 185 GLY A C 1
ATOM 1394 O O . GLY A 1 185 ? 2.657 -10.998 0.414 1.00 91.31 185 GLY A O 1
ATOM 1395 N N . CYS A 1 186 ? 4.286 -10.762 -1.113 1.00 93.38 186 CYS A N 1
ATOM 1396 C CA . CYS A 1 186 ? 4.536 -9.350 -0.888 1.00 93.38 186 CYS A CA 1
ATOM 1397 C C . CYS A 1 186 ? 4.724 -8.620 -2.222 1.00 93.38 186 CYS A C 1
ATOM 1399 O O . CYS A 1 186 ? 5.423 -9.109 -3.112 1.00 93.38 186 CYS A O 1
ATOM 1401 N N . LYS A 1 187 ? 4.086 -7.458 -2.355 1.00 93.88 187 LYS A N 1
ATOM 1402 C CA . LYS A 1 187 ? 4.193 -6.565 -3.513 1.00 93.88 187 LYS A CA 1
ATOM 1403 C C . LYS A 1 187 ? 5.491 -5.743 -3.436 1.00 93.88 187 LYS A C 1
ATOM 1405 O O . LYS A 1 187 ? 5.857 -5.276 -2.362 1.00 93.88 187 LYS A O 1
ATOM 1410 N N . SER A 1 188 ? 6.129 -5.478 -4.576 1.00 92.62 188 SER A N 1
ATOM 1411 C CA . SER A 1 188 ? 7.163 -4.435 -4.666 1.00 92.62 188 SER A CA 1
ATOM 1412 C C . SER A 1 188 ? 6.541 -3.035 -4.692 1.00 92.62 188 SER A C 1
ATOM 1414 O O . SER A 1 188 ? 5.527 -2.814 -5.366 1.00 92.62 188 SER A O 1
ATOM 1416 N N . GLN A 1 189 ? 7.139 -2.077 -3.986 1.00 89.00 189 GLN A N 1
ATOM 1417 C CA . GLN A 1 189 ? 6.850 -0.644 -4.119 1.00 89.00 189 GLN A CA 1
ATOM 1418 C C . GLN A 1 189 ? 7.906 0.059 -4.965 1.00 89.00 189 GLN A C 1
ATOM 1420 O O . GLN A 1 189 ? 9.091 -0.325 -4.858 1.00 89.00 189 GLN A O 1
#

pLDDT: mean 85.92, std 17.76, range [35.75, 98.62]